Protein AF-A0A4Q3UY11-F1 (afdb_monomer_lite)

Radius of gyration: 23.63 Å; chains: 1; bounding box: 56×37×81 Å

Secondary structure (DSSP, 8-state):
-------------S----GGGHHHHHHHHHHHGGGSSHHHHHHH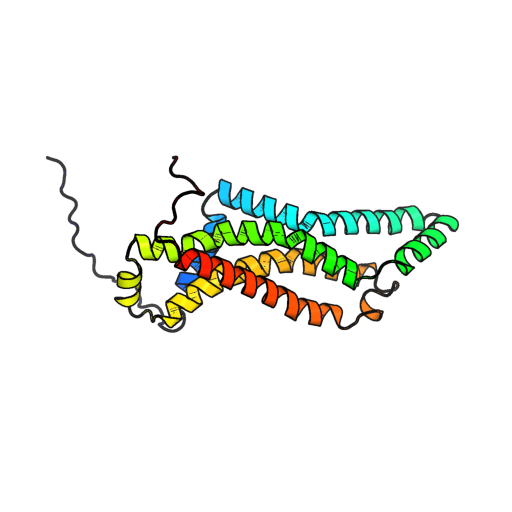HHHHHHHHHHHHHHHHHHHHHHHHHTTSHHHHHHHHHHHTT--HHHHHHHHHHHTHHHHHHHHHHHHTTTTHHHHHTTHHHHHHHTT--HHHHHHHHHHHHHHHHHHHHHHHHHHHHHHHHHHSTTTTTTTS-TTHHHHHHHHHHHHHHHHHHHHHHHHHH-S---SSS-S--

Structure (mmCIF, N/CA/C/O backbone):
data_AF-A0A4Q3UY11-F1
#
_entry.id   AF-A0A4Q3UY11-F1
#
loop_
_atom_site.group_PDB
_atom_site.id
_atom_site.type_symbol
_atom_site.label_atom_id
_atom_site.label_alt_id
_atom_site.label_comp_id
_atom_site.label_asym_id
_atom_site.label_entity_id
_atom_site.label_seq_id
_atom_site.pdbx_PDB_ins_code
_atom_site.Cartn_x
_atom_site.Cartn_y
_atom_site.Cartn_z
_atom_site.occupancy
_atom_site.B_iso_or_equiv
_atom_site.auth_seq_id
_atom_site.auth_comp_id
_atom_site.auth_asym_id
_atom_site.auth_atom_id
_atom_site.pdbx_PDB_model_num
ATOM 1 N N . MET A 1 1 ? -12.613 25.857 47.928 1.00 49.28 1 MET A N 1
ATOM 2 C CA . MET A 1 1 ? -13.603 24.869 47.453 1.00 49.28 1 MET A CA 1
ATOM 3 C C . MET A 1 1 ? -13.496 24.808 45.942 1.00 49.28 1 MET A C 1
ATOM 5 O O . MET A 1 1 ? -13.847 25.779 45.286 1.00 49.28 1 MET A O 1
ATOM 9 N N . SER A 1 2 ? -12.913 23.742 45.402 1.00 53.41 2 SER A N 1
ATOM 10 C CA . SER A 1 2 ? -12.839 23.524 43.952 1.00 53.41 2 SER A CA 1
ATOM 11 C C . SER A 1 2 ? -14.222 23.089 43.451 1.00 53.41 2 SER A C 1
ATOM 13 O O . SER A 1 2 ? -14.861 22.297 44.148 1.00 53.41 2 SER A O 1
ATOM 15 N N . PRO A 1 3 ? -14.712 23.566 42.294 1.00 66.31 3 PRO A N 1
ATOM 16 C CA . PRO A 1 3 ? -15.998 23.122 41.777 1.00 66.31 3 PRO A CA 1
ATOM 17 C C . PRO A 1 3 ? -15.899 21.638 41.407 1.00 66.31 3 PRO A C 1
ATOM 19 O O . PRO A 1 3 ? -15.016 21.243 40.646 1.00 66.31 3 PRO A O 1
ATOM 22 N N . LEU A 1 4 ? -16.791 20.815 41.958 1.00 59.38 4 LEU A N 1
ATOM 23 C CA . LEU A 1 4 ? -17.010 19.450 41.488 1.00 59.38 4 LEU A CA 1
ATOM 24 C C . LEU A 1 4 ? -17.640 19.555 40.097 1.00 59.38 4 LEU A C 1
ATOM 26 O O . LEU A 1 4 ? -18.765 20.032 39.966 1.00 59.38 4 LEU A O 1
ATOM 30 N N . ALA A 1 5 ? -16.899 19.171 39.057 1.00 63.34 5 ALA A N 1
ATOM 31 C CA . ALA A 1 5 ? -17.462 19.025 37.724 1.00 63.34 5 ALA A CA 1
ATOM 32 C C . ALA A 1 5 ? -18.539 17.935 37.785 1.00 63.34 5 ALA A C 1
ATOM 34 O O . ALA A 1 5 ? -18.233 16.777 38.069 1.00 63.34 5 ALA A O 1
ATOM 35 N N . ASP A 1 6 ? -19.794 18.323 37.574 1.00 65.19 6 ASP A N 1
ATOM 36 C CA . ASP A 1 6 ? -20.903 17.386 37.461 1.00 65.19 6 ASP A CA 1
ATOM 37 C C . ASP A 1 6 ? -20.641 16.465 36.259 1.00 65.19 6 ASP A C 1
ATOM 39 O O . ASP A 1 6 ? -20.621 16.899 35.107 1.00 65.19 6 ASP A O 1
ATOM 43 N N . LEU A 1 7 ? -20.371 15.191 36.547 1.00 66.38 7 LEU A N 1
ATOM 44 C CA . LEU A 1 7 ? -20.163 14.123 35.565 1.00 66.38 7 LEU A CA 1
ATOM 45 C C . LEU A 1 7 ? -21.505 13.546 35.086 1.00 66.38 7 LEU A C 1
ATOM 47 O O . LEU A 1 7 ? -21.575 12.380 34.687 1.00 66.38 7 LEU A O 1
ATOM 51 N N . SER A 1 8 ? -22.586 14.327 35.154 1.00 67.25 8 SER A N 1
ATOM 52 C CA . SER A 1 8 ? -23.881 13.912 34.641 1.00 67.25 8 SER A CA 1
ATOM 53 C C . SER A 1 8 ? -23.764 13.588 33.149 1.00 67.25 8 SER A C 1
ATOM 55 O O . SER A 1 8 ? -23.237 14.348 32.331 1.00 67.25 8 SER A O 1
ATOM 57 N N . TYR A 1 9 ? -24.199 12.377 32.794 1.00 60.59 9 TYR A N 1
ATOM 58 C CA . TYR A 1 9 ? -24.189 11.898 31.419 1.00 60.59 9 TYR A CA 1
ATOM 59 C C . TYR A 1 9 ? -25.080 12.821 30.587 1.00 60.59 9 TYR A C 1
ATOM 61 O O . TYR A 1 9 ? -26.303 12.808 30.725 1.00 60.59 9 TYR A O 1
ATOM 69 N N . ARG A 1 10 ? -24.480 13.635 29.716 1.00 73.38 10 ARG A N 1
ATOM 70 C CA . ARG A 1 10 ? -25.254 14.440 28.773 1.00 73.38 10 ARG A CA 1
ATOM 71 C C . ARG A 1 10 ? -25.929 13.496 27.781 1.00 73.38 10 ARG A C 1
ATOM 73 O O . ARG A 1 10 ? -25.246 12.730 27.096 1.00 73.38 10 ARG A O 1
ATOM 80 N N . ALA A 1 11 ? -27.258 13.541 27.718 1.00 71.50 11 ALA A N 1
ATOM 81 C CA . ALA A 1 11 ? -28.007 12.804 26.711 1.00 71.50 11 ALA A CA 1
ATOM 82 C C . ALA A 1 11 ? -27.525 13.221 25.312 1.00 71.50 11 ALA A C 1
ATOM 84 O O . ALA A 1 11 ? -27.232 14.390 25.051 1.00 71.50 11 ALA A O 1
ATOM 85 N N . TYR A 1 12 ? -27.353 12.241 24.429 1.00 77.19 12 TYR A N 1
ATOM 86 C CA . TYR A 1 12 ? -26.915 12.505 23.067 1.00 77.19 12 TYR A CA 1
ATOM 87 C C . TYR A 1 12 ? -28.077 13.107 22.267 1.00 77.19 12 TYR A C 1
ATOM 89 O O . TYR A 1 12 ? -28.978 12.380 21.862 1.00 77.19 12 TYR A O 1
ATOM 97 N N . ASP A 1 13 ? -28.020 14.415 22.013 1.00 80.19 13 ASP A N 1
ATOM 98 C CA . ASP A 1 13 ? -29.037 15.156 21.242 1.00 80.19 13 ASP A CA 1
ATOM 99 C C . ASP A 1 13 ? -28.729 15.233 19.731 1.00 80.19 13 ASP A C 1
ATOM 101 O O . ASP A 1 13 ? -29.393 15.940 18.974 1.00 80.19 13 ASP A O 1
ATOM 105 N N . GLY A 1 14 ? -27.680 14.547 19.267 1.00 82.44 14 GLY A N 1
ATOM 106 C CA . GLY A 1 14 ? -27.284 14.560 17.859 1.00 82.44 14 GLY A CA 1
ATOM 107 C C . GLY A 1 14 ? -28.170 13.671 16.974 1.00 82.44 14 GLY A C 1
ATOM 108 O O . GLY A 1 14 ? -28.792 12.723 17.458 1.00 82.44 14 GLY A O 1
ATOM 109 N N . PRO A 1 15 ? -28.202 13.911 15.650 1.00 79.69 15 PRO A N 1
ATOM 110 C CA . PRO A 1 15 ? -28.909 13.033 14.726 1.00 79.69 15 PRO A CA 1
ATOM 111 C C . PRO A 1 15 ? -28.298 11.624 14.744 1.00 79.69 15 PRO A C 1
ATOM 113 O O . PRO A 1 15 ? -27.080 11.453 14.642 1.00 79.69 15 PRO A O 1
ATOM 116 N N . LEU A 1 16 ? -29.146 10.596 14.844 1.00 75.00 16 LEU A N 1
ATOM 117 C CA . LEU A 1 16 ? -28.707 9.202 14.795 1.00 75.00 16 LEU A CA 1
ATOM 118 C C . LEU A 1 16 ? -28.124 8.888 13.410 1.00 75.00 16 LEU A C 1
ATOM 120 O O . LEU A 1 16 ? -28.834 8.863 12.405 1.00 75.00 16 LEU A O 1
ATOM 124 N N . ALA A 1 17 ? -26.818 8.630 13.355 1.00 71.75 17 ALA A N 1
ATOM 125 C CA . ALA A 1 17 ? -26.156 8.231 12.121 1.00 71.75 17 ALA A CA 1
ATOM 126 C C . ALA A 1 17 ? -26.628 6.844 11.646 1.00 71.75 17 ALA A C 1
ATOM 128 O O . ALA A 1 17 ? -26.920 5.949 12.448 1.00 71.75 17 ALA A O 1
ATOM 129 N N . SER A 1 18 ? -26.653 6.657 10.321 1.00 78.06 18 SER A N 1
ATOM 130 C CA . SER A 1 18 ? -27.049 5.398 9.681 1.00 78.06 18 SER A CA 1
ATOM 131 C C . SER A 1 18 ? -26.258 4.202 10.215 1.00 78.06 18 SER A C 1
ATOM 133 O O . SER A 1 18 ? -25.039 4.251 10.394 1.00 78.06 18 SER A O 1
ATOM 135 N N . THR A 1 19 ? -26.961 3.092 10.425 1.00 74.12 19 THR A N 1
ATOM 136 C CA . THR A 1 19 ? -26.397 1.845 10.950 1.00 74.12 19 THR A CA 1
ATOM 137 C C . THR A 1 19 ? -25.461 1.147 9.962 1.00 74.12 19 THR A C 1
ATOM 139 O O . THR A 1 19 ? -24.572 0.414 10.382 1.00 74.12 19 THR A O 1
ATOM 142 N N . LYS A 1 20 ? -25.621 1.408 8.657 1.00 79.88 20 LYS A N 1
ATOM 143 C CA . LYS A 1 20 ? -24.977 0.656 7.565 1.00 79.88 20 LYS A CA 1
ATOM 144 C C . LYS A 1 20 ? -23.461 0.863 7.441 1.00 79.88 20 LYS A C 1
ATOM 146 O O . LYS A 1 20 ? -22.783 0.014 6.875 1.00 79.88 20 LYS A O 1
ATOM 151 N N . TYR A 1 21 ? -22.923 1.975 7.946 1.00 83.50 21 TYR A N 1
ATOM 152 C CA . TYR A 1 21 ? -21.520 2.374 7.733 1.00 83.50 21 TYR A CA 1
ATOM 153 C C . TYR A 1 21 ? -20.742 2.564 9.042 1.00 83.50 21 TYR A C 1
ATOM 155 O O . TYR A 1 21 ? -19.796 3.348 9.108 1.00 83.50 21 TYR A O 1
ATOM 163 N N . ARG A 1 22 ? -21.127 1.863 10.113 1.00 87.06 22 ARG A N 1
ATOM 164 C CA . ARG A 1 22 ? -20.466 1.977 11.426 1.00 87.06 22 ARG A CA 1
ATOM 165 C C . ARG A 1 22 ? -19.015 1.507 11.393 1.00 87.06 22 ARG A C 1
ATOM 167 O O . ARG A 1 22 ? -18.141 2.187 11.931 1.00 87.06 22 ARG A O 1
ATOM 174 N N . TRP A 1 23 ? -18.751 0.415 10.680 1.00 91.56 23 TRP A N 1
ATOM 175 C CA . TRP A 1 23 ? -17.400 -0.094 10.432 1.00 91.56 23 TRP A CA 1
ATOM 176 C C . TRP A 1 23 ? -16.480 0.959 9.795 1.00 91.56 23 TRP A C 1
ATOM 178 O O . TRP A 1 23 ? -15.292 1.013 10.104 1.00 91.56 23 TRP A O 1
ATOM 188 N N . TRP A 1 24 ? -17.021 1.856 8.962 1.00 93.69 24 TRP A N 1
ATOM 189 C CA . TRP A 1 24 ? -16.243 2.901 8.294 1.00 93.69 24 TRP A CA 1
ATOM 190 C C . TRP A 1 24 ? -15.719 3.961 9.264 1.00 93.69 24 TRP A C 1
ATOM 192 O O . TRP A 1 24 ? -14.624 4.486 9.073 1.00 93.69 24 TRP A O 1
ATOM 202 N N . VAL A 1 25 ? -16.464 4.260 10.331 1.00 90.88 25 VAL A N 1
ATOM 203 C CA . VAL A 1 25 ? -16.005 5.181 11.382 1.00 90.88 25 VAL A CA 1
ATOM 204 C C . VAL A 1 25 ? -14.787 4.596 12.102 1.00 90.88 25 VAL A C 1
ATOM 206 O O . VAL A 1 25 ? -13.791 5.293 12.293 1.00 90.88 25 VAL A O 1
ATOM 209 N N . ILE A 1 26 ? -14.827 3.296 12.417 1.00 92.19 26 ILE A N 1
ATOM 210 C CA . ILE A 1 26 ? -13.703 2.558 13.018 1.00 92.19 26 ILE A CA 1
ATOM 211 C C . ILE A 1 26 ? -12.506 2.528 12.058 1.00 92.19 26 ILE A C 1
ATOM 213 O O . ILE A 1 26 ? -11.366 2.772 12.468 1.00 92.19 26 ILE A O 1
ATOM 217 N N . ALA A 1 27 ? -12.765 2.280 10.772 1.00 95.06 27 ALA A N 1
ATOM 218 C CA . ALA A 1 27 ? -11.741 2.267 9.737 1.00 95.06 27 ALA A CA 1
ATOM 219 C C . ALA A 1 27 ? -11.043 3.628 9.630 1.00 95.06 27 ALA A C 1
ATOM 221 O O . ALA A 1 27 ? -9.826 3.696 9.767 1.00 95.06 27 ALA A O 1
ATOM 222 N N . LYS A 1 28 ? -11.801 4.724 9.503 1.00 93.12 28 LYS A N 1
ATOM 223 C CA . LYS A 1 28 ? -11.272 6.097 9.463 1.00 93.12 28 LYS A CA 1
ATOM 224 C C . LYS A 1 28 ? -10.403 6.434 10.670 1.00 93.12 28 LYS A C 1
ATOM 226 O O . LYS A 1 28 ? -9.326 7.004 10.509 1.00 93.12 28 LYS A O 1
ATOM 231 N N . GLN A 1 29 ? -10.852 6.072 11.871 1.00 91.44 29 GLN A N 1
ATOM 232 C CA . GLN A 1 29 ? -10.067 6.298 13.082 1.00 91.44 29 GLN A CA 1
ATOM 233 C C . GLN A 1 29 ? -8.735 5.541 13.020 1.00 91.44 29 GLN A C 1
ATOM 235 O O . GLN A 1 29 ? -7.692 6.120 13.315 1.00 91.44 29 GLN A O 1
ATOM 240 N N . THR A 1 30 ? -8.754 4.283 12.579 1.00 92.38 30 THR A N 1
ATOM 241 C CA . THR A 1 30 ? -7.548 3.452 12.438 1.00 92.38 30 THR A CA 1
ATOM 242 C C . THR A 1 30 ? -6.584 4.022 11.389 1.00 92.38 30 THR A C 1
ATOM 244 O O . THR A 1 30 ? -5.394 4.151 11.662 1.00 92.38 30 THR A O 1
ATOM 247 N N . MET A 1 31 ? -7.091 4.475 10.237 1.00 94.12 31 MET A N 1
ATOM 248 C CA . MET A 1 31 ? -6.281 5.101 9.179 1.00 94.12 31 MET A CA 1
ATOM 249 C C . MET A 1 31 ? -5.561 6.363 9.656 1.00 94.12 31 MET A C 1
ATOM 251 O O . MET A 1 31 ? -4.434 6.633 9.250 1.00 94.12 31 MET A O 1
ATOM 255 N N . SER A 1 32 ? -6.209 7.144 10.524 1.00 90.38 32 SER A N 1
ATOM 256 C CA . SER A 1 32 ? -5.643 8.403 11.011 1.00 90.38 32 SER A CA 1
ATOM 257 C C . SER A 1 32 ? -4.427 8.221 11.926 1.00 90.38 32 SER A C 1
ATOM 259 O O . SER A 1 32 ? -3.675 9.174 12.114 1.00 90.38 32 SER A O 1
ATOM 261 N N . ILE A 1 33 ? -4.198 7.017 12.470 1.00 88.06 33 ILE A N 1
ATOM 262 C CA . ILE A 1 33 ? -3.131 6.750 13.450 1.00 88.06 33 ILE A CA 1
ATOM 263 C C . ILE A 1 33 ? -1.754 7.108 12.884 1.00 88.06 33 ILE A C 1
ATOM 265 O O . ILE A 1 33 ? -1.012 7.843 13.533 1.00 88.06 33 ILE A O 1
ATOM 269 N N . GLY A 1 34 ? -1.445 6.677 11.656 1.00 81.50 34 GLY A N 1
ATOM 270 C CA . GLY A 1 34 ? -0.153 6.942 11.007 1.00 81.50 34 GLY A CA 1
ATOM 271 C C . GLY A 1 34 ? 0.121 8.423 10.721 1.00 81.50 34 GLY A C 1
ATOM 272 O O . GLY A 1 34 ? 1.260 8.803 10.474 1.00 81.50 34 GLY A O 1
ATOM 273 N N . PHE A 1 35 ? -0.904 9.276 10.805 1.00 88.62 35 PHE A N 1
ATOM 274 C CA . PHE A 1 35 ? -0.828 10.708 10.503 1.00 88.62 35 PHE A CA 1
ATOM 275 C C . PHE A 1 35 ? -1.246 11.590 11.685 1.00 88.62 35 PHE A C 1
ATOM 277 O O . PHE A 1 35 ? -1.415 12.799 11.534 1.00 88.62 35 PHE A O 1
ATOM 284 N N . ARG A 1 36 ? -1.429 11.002 12.873 1.00 88.75 36 ARG A N 1
ATOM 285 C CA . ARG A 1 36 ? -1.994 11.701 14.035 1.00 88.75 36 ARG A CA 1
ATOM 286 C C . ARG A 1 36 ? -1.047 12.742 14.632 1.00 88.75 36 ARG A C 1
ATOM 288 O O . ARG A 1 36 ? -1.505 13.702 15.246 1.00 88.75 36 ARG A O 1
ATOM 295 N N . SER A 1 37 ? 0.260 12.557 14.470 1.00 91.31 37 SER A N 1
ATOM 296 C CA . SER A 1 37 ? 1.290 13.485 14.937 1.00 91.31 37 SER A CA 1
ATOM 297 C C . SER A 1 37 ? 2.265 13.827 13.813 1.00 91.31 37 SER A C 1
ATOM 299 O O . SER A 1 37 ? 2.411 13.078 12.846 1.00 91.31 37 SER A O 1
ATOM 301 N N . LYS A 1 38 ? 2.982 14.949 13.958 1.00 90.19 38 LYS A N 1
ATOM 302 C CA . LYS A 1 38 ? 4.012 15.361 12.991 1.00 90.19 38 LYS A CA 1
ATOM 303 C C . LYS A 1 38 ? 5.107 14.301 12.832 1.00 90.19 38 LYS A C 1
ATOM 305 O O . LYS A 1 38 ? 5.535 14.051 11.713 1.00 90.19 38 LYS A O 1
ATOM 310 N N . SER A 1 39 ? 5.534 13.662 13.923 1.00 92.00 39 SER A N 1
ATOM 311 C CA . SER A 1 39 ? 6.569 12.621 13.887 1.00 92.00 39 SER A CA 1
ATOM 312 C C . SER A 1 39 ? 6.106 11.364 13.152 1.00 92.00 39 SER A C 1
ATOM 314 O O . SER A 1 39 ? 6.852 10.846 12.327 1.00 92.00 39 SER A O 1
ATOM 316 N N . LEU A 1 40 ? 4.871 10.909 13.383 1.00 92.44 40 LEU A N 1
ATOM 317 C CA . LEU A 1 40 ? 4.302 9.764 12.665 1.00 92.44 40 LEU A CA 1
ATOM 318 C C . LEU A 1 40 ? 4.056 10.086 11.188 1.00 92.44 40 LEU A C 1
ATOM 320 O O . LEU A 1 40 ? 4.359 9.264 10.325 1.00 92.44 40 LEU A O 1
ATOM 324 N N . GLY A 1 41 ? 3.597 11.303 10.885 1.00 92.69 41 GLY A N 1
ATOM 325 C CA . GLY A 1 41 ? 3.458 11.777 9.509 1.00 92.69 41 GLY A CA 1
ATOM 326 C C . GLY A 1 41 ? 4.800 11.815 8.770 1.00 92.69 41 GLY A C 1
ATOM 327 O O . GLY A 1 41 ? 4.893 11.311 7.654 1.00 92.69 41 GLY A O 1
ATOM 328 N N . LEU A 1 42 ? 5.856 12.337 9.407 1.00 96.06 42 LEU A N 1
ATOM 329 C CA . LEU A 1 42 ? 7.216 12.338 8.854 1.00 96.06 42 LEU A CA 1
ATOM 330 C C . LEU A 1 42 ? 7.774 10.923 8.684 1.00 96.06 42 LEU A C 1
ATOM 332 O O . LEU A 1 42 ? 8.358 10.632 7.645 1.00 96.06 42 LEU A O 1
ATOM 336 N N . ALA A 1 43 ? 7.570 10.034 9.658 1.00 96.31 43 ALA A N 1
ATOM 337 C CA . ALA A 1 43 ? 7.977 8.636 9.547 1.00 96.31 43 ALA A CA 1
ATOM 338 C C . ALA A 1 43 ? 7.263 7.944 8.376 1.00 96.31 43 ALA A C 1
ATOM 340 O O . ALA A 1 43 ? 7.906 7.290 7.561 1.00 96.31 43 ALA A O 1
ATOM 341 N N . THR A 1 44 ? 5.953 8.155 8.234 1.00 95.75 44 THR A N 1
ATOM 342 C CA . THR A 1 44 ? 5.167 7.628 7.111 1.00 95.75 44 THR A CA 1
ATOM 343 C C . THR A 1 44 ? 5.671 8.168 5.772 1.00 95.75 44 THR A C 1
ATOM 345 O O . THR A 1 44 ? 5.859 7.395 4.833 1.00 95.75 44 THR A O 1
ATOM 348 N N . ALA A 1 45 ? 5.959 9.470 5.682 1.00 96.50 45 ALA A N 1
ATOM 349 C CA . ALA A 1 45 ? 6.521 10.082 4.480 1.00 96.50 45 ALA A CA 1
ATOM 350 C C . ALA A 1 45 ? 7.920 9.532 4.146 1.00 96.50 45 ALA A C 1
ATOM 352 O O . ALA A 1 45 ? 8.197 9.230 2.987 1.00 96.50 45 ALA A O 1
ATOM 353 N N . ALA A 1 46 ? 8.781 9.343 5.149 1.00 98.06 46 ALA A N 1
ATOM 354 C CA . ALA A 1 46 ? 10.108 8.761 4.972 1.00 98.06 46 ALA A CA 1
ATOM 355 C C . ALA A 1 46 ? 10.036 7.303 4.495 1.00 98.06 46 ALA A C 1
ATOM 357 O O . ALA A 1 46 ? 10.776 6.919 3.593 1.00 98.06 46 ALA A O 1
ATOM 358 N N . LEU A 1 47 ? 9.114 6.504 5.041 1.00 98.31 47 LEU A N 1
ATOM 359 C CA . LEU A 1 47 ? 8.874 5.135 4.579 1.00 98.31 47 LEU A CA 1
ATOM 360 C C . LEU A 1 47 ? 8.333 5.112 3.147 1.00 98.31 47 LEU A C 1
ATOM 362 O O . LEU A 1 47 ? 8.766 4.281 2.353 1.00 98.31 47 LEU A O 1
ATOM 366 N N . MET A 1 48 ? 7.429 6.028 2.794 1.00 97.75 48 MET A N 1
ATOM 367 C CA . MET A 1 48 ? 6.894 6.132 1.434 1.00 97.75 48 MET A CA 1
ATOM 368 C C . MET A 1 48 ? 7.984 6.539 0.435 1.00 97.75 48 MET A C 1
ATOM 370 O O . MET A 1 48 ? 8.066 5.971 -0.656 1.00 97.75 48 MET A O 1
ATOM 374 N N . LEU A 1 49 ? 8.866 7.466 0.823 1.00 97.81 49 LEU A N 1
ATOM 375 C CA . LEU A 1 49 ? 10.047 7.818 0.040 1.00 97.81 49 LEU A CA 1
ATOM 376 C C . LEU A 1 49 ? 10.970 6.608 -0.118 1.00 97.81 49 LEU A C 1
ATOM 378 O O . LEU A 1 49 ? 11.335 6.281 -1.243 1.00 97.81 49 LEU A O 1
ATOM 382 N N . ALA A 1 50 ? 11.281 5.907 0.977 1.00 98.38 50 ALA A N 1
ATOM 383 C CA . ALA A 1 50 ? 12.113 4.708 0.963 1.00 98.38 50 ALA A CA 1
ATOM 384 C C . ALA A 1 50 ? 11.538 3.630 0.032 1.00 98.38 50 ALA A C 1
ATOM 386 O O . ALA A 1 50 ? 12.257 3.121 -0.820 1.00 98.38 50 ALA A O 1
ATOM 387 N N . ALA A 1 51 ? 10.235 3.347 0.111 1.00 98.00 51 ALA A N 1
ATOM 388 C CA . ALA A 1 51 ? 9.546 2.409 -0.780 1.00 98.00 51 ALA A CA 1
ATOM 389 C C . ALA A 1 51 ? 9.624 2.812 -2.263 1.00 98.00 51 ALA A C 1
ATOM 391 O O . ALA A 1 51 ? 9.564 1.957 -3.144 1.00 98.00 51 ALA A O 1
ATOM 392 N N . SER A 1 52 ? 9.768 4.109 -2.538 1.00 98.00 52 SER A N 1
ATOM 393 C CA . SER A 1 52 ? 9.801 4.663 -3.892 1.00 98.00 52 SER A CA 1
ATOM 394 C C . SER A 1 52 ? 11.212 4.754 -4.485 1.00 98.00 52 SER A C 1
ATOM 396 O O . SER A 1 52 ? 11.339 4.963 -5.690 1.00 98.00 52 SER A O 1
ATOM 398 N N . LEU A 1 53 ? 12.274 4.592 -3.683 1.00 98.19 53 LEU A N 1
ATOM 399 C CA . LEU A 1 53 ? 13.656 4.850 -4.116 1.00 98.19 53 LEU A CA 1
ATOM 400 C C . LEU A 1 53 ? 14.079 4.019 -5.326 1.00 98.19 53 LEU A C 1
ATOM 402 O O . LEU A 1 53 ? 14.710 4.558 -6.231 1.00 98.19 53 LEU A O 1
ATOM 406 N N . TYR A 1 54 ? 13.711 2.737 -5.371 1.00 98.44 54 TYR A N 1
ATOM 407 C CA . TYR A 1 54 ? 14.029 1.885 -6.517 1.00 98.44 54 TYR A CA 1
ATOM 408 C C . TYR A 1 54 ? 13.417 2.431 -7.816 1.00 98.44 54 TYR A C 1
ATOM 410 O O . TYR A 1 54 ? 14.110 2.559 -8.825 1.00 98.44 54 TYR A O 1
ATOM 418 N N . TYR A 1 55 ? 12.136 2.811 -7.782 1.00 98.12 55 TYR A N 1
ATOM 419 C CA . TYR A 1 55 ? 11.448 3.371 -8.946 1.00 98.12 55 TYR A CA 1
ATOM 420 C C . TYR A 1 55 ? 12.056 4.696 -9.375 1.00 98.12 55 TYR A C 1
ATOM 422 O O . TYR A 1 55 ? 12.311 4.888 -10.557 1.00 98.12 55 TYR A O 1
ATOM 430 N N . VAL A 1 56 ? 12.339 5.588 -8.422 1.00 98.00 56 VAL A N 1
ATOM 431 C CA . VAL A 1 56 ? 12.985 6.873 -8.709 1.00 98.00 56 VAL A CA 1
ATOM 432 C C . VAL A 1 56 ? 14.355 6.650 -9.346 1.00 98.00 56 VAL A C 1
ATOM 434 O O . VAL A 1 56 ? 14.647 7.257 -10.371 1.00 98.00 56 VAL A O 1
ATOM 437 N N . ALA A 1 57 ? 15.171 5.742 -8.805 1.00 98.12 57 ALA A N 1
ATOM 438 C CA . ALA A 1 57 ? 16.469 5.406 -9.379 1.00 98.12 57 ALA A CA 1
ATOM 439 C C . ALA A 1 57 ? 16.337 4.863 -10.810 1.00 98.12 57 ALA A C 1
ATOM 441 O O . ALA A 1 57 ? 17.047 5.324 -11.702 1.00 98.12 57 ALA A O 1
ATOM 442 N N . MET A 1 58 ? 15.392 3.950 -11.058 1.00 97.38 58 MET A N 1
ATOM 443 C CA . MET A 1 58 ? 15.136 3.427 -12.404 1.00 97.38 58 MET A CA 1
ATOM 444 C C . MET A 1 58 ? 14.644 4.502 -13.371 1.00 97.38 58 MET A C 1
ATOM 446 O O . MET A 1 58 ? 15.131 4.570 -14.493 1.00 97.38 58 MET A O 1
ATOM 450 N N . MET A 1 59 ? 13.738 5.383 -12.946 1.00 96.50 59 MET A N 1
ATOM 451 C CA . MET A 1 59 ? 13.276 6.508 -13.766 1.00 96.50 59 MET A CA 1
ATOM 452 C C . MET A 1 59 ? 14.415 7.468 -14.108 1.00 96.50 59 MET A C 1
ATOM 454 O O . MET A 1 59 ? 14.501 7.928 -15.241 1.00 96.50 59 MET A O 1
ATOM 458 N N . VAL A 1 60 ? 15.309 7.749 -13.157 1.00 96.00 60 VAL A N 1
ATOM 459 C CA . VAL A 1 60 ? 16.491 8.588 -13.388 1.00 96.00 60 VAL A CA 1
ATOM 460 C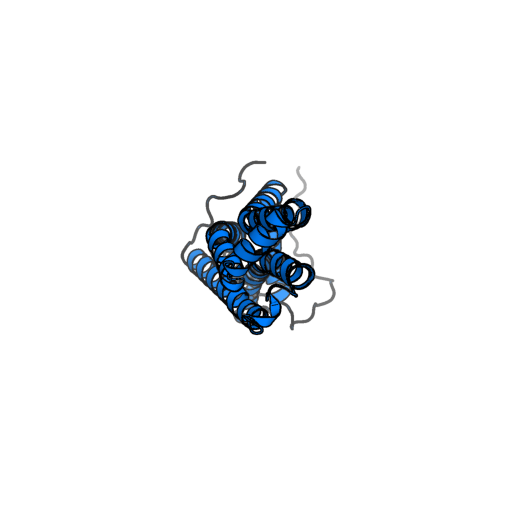 C . VAL A 1 60 ? 17.437 7.925 -14.392 1.00 96.00 60 VAL A C 1
ATOM 462 O O . VAL A 1 60 ? 17.862 8.579 -15.342 1.00 96.00 60 VAL A O 1
ATOM 465 N N . ILE A 1 61 ? 17.726 6.628 -14.236 1.00 94.69 61 ILE A N 1
ATOM 466 C CA . ILE A 1 61 ? 18.560 5.871 -15.183 1.00 94.69 61 ILE A CA 1
ATOM 467 C C . ILE A 1 61 ? 17.940 5.906 -16.584 1.00 94.69 61 ILE A C 1
ATOM 469 O O . ILE A 1 61 ? 18.620 6.263 -17.543 1.00 94.69 61 ILE A O 1
ATOM 473 N N . LEU A 1 62 ? 16.649 5.592 -16.700 1.00 93.69 62 LEU A N 1
ATOM 474 C CA . LEU A 1 62 ? 15.917 5.587 -17.967 1.00 93.69 62 LEU A CA 1
ATOM 475 C C . LEU A 1 62 ? 15.881 6.968 -18.625 1.00 93.69 62 LEU A C 1
ATOM 477 O O . LEU A 1 62 ? 16.087 7.074 -19.829 1.00 93.69 62 LEU A O 1
ATOM 481 N N . PHE A 1 63 ? 15.688 8.028 -17.840 1.00 91.88 63 PHE A N 1
ATOM 482 C CA . PHE A 1 63 ? 15.728 9.403 -18.327 1.00 91.88 63 PHE A CA 1
ATOM 483 C C . PHE A 1 63 ? 17.094 9.763 -18.920 1.00 91.88 63 PHE A C 1
ATOM 485 O O . PHE A 1 63 ? 17.163 10.343 -20.001 1.00 91.88 63 PHE A O 1
ATOM 492 N N . PHE A 1 64 ? 18.187 9.411 -18.239 1.00 90.31 64 PHE A N 1
ATOM 493 C CA . PHE A 1 64 ? 19.529 9.686 -18.751 1.00 90.31 64 PHE A CA 1
ATOM 494 C C . PHE A 1 64 ? 19.873 8.833 -19.971 1.00 90.31 64 PHE A C 1
ATOM 496 O O . PHE A 1 64 ? 20.483 9.350 -20.905 1.00 90.31 64 PHE A O 1
ATOM 503 N N . VAL A 1 65 ? 19.456 7.565 -19.995 1.00 88.06 65 VAL A N 1
ATOM 504 C CA . VAL A 1 65 ? 19.617 6.701 -21.170 1.00 88.06 65 VAL A CA 1
ATOM 505 C C . VAL A 1 65 ? 18.880 7.295 -22.370 1.00 88.06 65 VAL A C 1
ATOM 507 O O . VAL A 1 65 ? 19.482 7.423 -23.428 1.00 88.06 65 VAL A O 1
ATOM 510 N N . ASP A 1 66 ? 17.637 7.744 -22.198 1.00 86.06 66 ASP A N 1
ATOM 511 C CA . ASP A 1 66 ? 16.855 8.381 -23.263 1.00 86.06 66 ASP A CA 1
ATOM 512 C C . ASP A 1 66 ? 17.491 9.697 -23.753 1.00 86.06 66 ASP A C 1
ATOM 514 O O . ASP A 1 66 ? 17.733 9.886 -24.945 1.00 86.06 66 ASP A O 1
ATOM 518 N N . LYS A 1 67 ? 17.828 10.614 -22.835 1.00 85.12 67 LYS A N 1
ATOM 519 C CA . LYS A 1 67 ? 18.275 11.973 -23.194 1.00 85.12 67 LYS A CA 1
ATOM 520 C C . LYS A 1 67 ? 19.729 12.087 -23.622 1.00 85.12 67 LYS A C 1
ATOM 522 O O . LYS A 1 67 ? 20.026 12.894 -24.499 1.00 85.12 67 LYS A O 1
ATOM 527 N N . ILE A 1 68 ? 20.640 11.341 -23.001 1.00 75.25 68 ILE A N 1
ATOM 528 C CA . ILE A 1 68 ? 22.074 11.445 -23.307 1.00 75.25 68 ILE A CA 1
ATOM 529 C C . ILE A 1 68 ? 22.423 10.552 -24.494 1.00 75.25 68 ILE A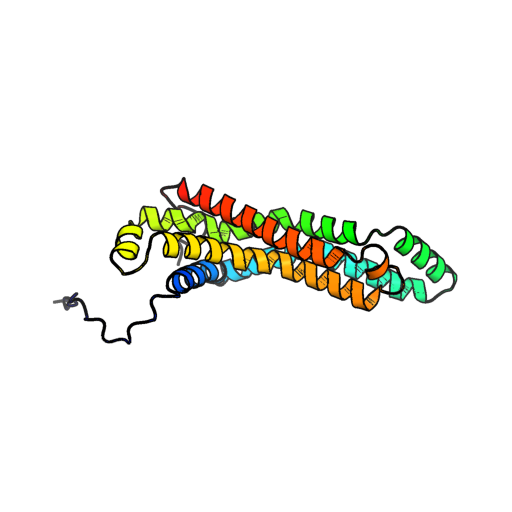 C 1
ATOM 531 O O . ILE A 1 68 ? 23.148 10.977 -25.394 1.00 75.25 68 ILE A O 1
ATOM 535 N N . ALA A 1 69 ? 21.904 9.324 -24.522 1.00 74.06 69 ALA A N 1
ATOM 536 C CA . ALA A 1 69 ? 22.266 8.382 -25.569 1.00 74.06 69 ALA A CA 1
ATOM 537 C C . ALA A 1 69 ? 21.542 8.691 -26.895 1.00 74.06 69 ALA A C 1
ATOM 539 O O . ALA A 1 69 ? 22.125 8.494 -27.954 1.00 74.06 69 ALA A O 1
ATOM 540 N N . GLY A 1 70 ? 20.344 9.287 -26.874 1.00 69.38 70 GLY A N 1
ATOM 541 C CA . GLY A 1 70 ? 19.635 9.707 -28.093 1.00 69.38 70 GLY A CA 1
ATOM 542 C C . GLY A 1 70 ? 20.278 10.864 -28.878 1.00 69.38 70 GLY A C 1
ATOM 543 O O . GLY A 1 70 ? 19.830 11.179 -29.973 1.00 69.38 70 GLY A O 1
ATOM 544 N N . GLY A 1 71 ? 21.322 11.517 -28.351 1.00 77.06 71 GLY A N 1
ATOM 545 C CA . GLY A 1 71 ? 21.962 12.670 -28.999 1.00 77.06 71 GLY A CA 1
ATOM 546 C C . GLY A 1 71 ? 23.012 12.330 -30.067 1.00 77.06 71 GLY A C 1
ATOM 547 O O . GLY A 1 71 ? 23.497 13.233 -30.746 1.00 77.06 71 GLY A O 1
ATOM 548 N N . THR A 1 72 ? 23.404 11.056 -30.210 1.00 84.44 72 THR A N 1
ATOM 549 C CA . THR A 1 72 ? 24.403 10.612 -31.202 1.00 84.44 72 THR A CA 1
ATOM 550 C C . THR A 1 72 ? 24.023 9.255 -31.808 1.00 84.44 72 THR A C 1
ATOM 552 O O . THR A 1 72 ? 23.448 8.427 -31.102 1.00 84.44 72 THR A O 1
ATOM 555 N N . PRO A 1 73 ? 24.418 8.944 -33.061 1.00 84.69 73 PRO A N 1
ATOM 556 C CA . PRO A 1 73 ? 24.124 7.641 -33.675 1.00 84.69 73 PRO A CA 1
ATOM 557 C C . PRO A 1 73 ? 24.670 6.443 -32.880 1.00 84.69 73 PRO A C 1
ATOM 559 O O . PRO A 1 73 ? 24.044 5.387 -32.803 1.00 84.69 73 PRO A O 1
ATOM 562 N N . GLN A 1 74 ? 25.843 6.604 -32.256 1.00 85.44 74 GLN A N 1
ATOM 563 C CA . GLN A 1 74 ? 26.445 5.566 -31.418 1.00 85.44 74 GLN A CA 1
ATOM 564 C C . GLN A 1 74 ? 25.693 5.394 -30.090 1.00 85.44 74 GLN A C 1
ATOM 566 O O . GLN A 1 74 ? 25.533 4.269 -29.615 1.00 85.44 74 GLN A O 1
ATOM 571 N N . GLY A 1 75 ? 25.197 6.489 -29.510 1.00 85.69 75 GLY A N 1
ATOM 572 C CA . GLY A 1 75 ? 24.374 6.450 -28.307 1.00 85.69 75 GLY A CA 1
ATOM 573 C C . GLY A 1 75 ? 22.998 5.822 -28.558 1.00 85.69 75 GLY A C 1
ATOM 574 O O . GLY A 1 75 ? 22.559 5.005 -27.753 1.00 85.69 75 GLY A O 1
ATOM 575 N N . GLU A 1 76 ? 22.358 6.077 -29.703 1.00 85.19 76 GLU A N 1
ATOM 576 C CA . GLU A 1 76 ? 21.083 5.435 -30.051 1.00 85.19 76 GLU A CA 1
ATOM 577 C C . GLU A 1 76 ? 21.206 3.904 -30.103 1.00 85.19 76 GLU A C 1
ATOM 579 O O . GLU A 1 76 ? 20.335 3.178 -29.616 1.00 85.19 76 GLU A O 1
ATOM 584 N N . ALA A 1 77 ? 22.310 3.391 -30.656 1.00 87.00 77 ALA A N 1
ATOM 585 C CA . ALA A 1 77 ? 22.586 1.957 -30.682 1.00 87.00 77 ALA A CA 1
ATOM 586 C C . ALA A 1 77 ? 22.775 1.382 -29.264 1.00 87.00 77 ALA A C 1
ATOM 588 O O . ALA A 1 77 ? 22.251 0.308 -28.949 1.00 87.00 77 ALA A O 1
ATOM 589 N N . GLN A 1 78 ? 23.480 2.106 -28.387 1.00 86.19 78 GLN A N 1
ATOM 590 C CA . GLN A 1 78 ? 23.647 1.719 -26.983 1.00 86.19 78 GLN A CA 1
ATOM 591 C C . GLN A 1 78 ? 22.319 1.741 -26.217 1.00 86.19 78 GLN A C 1
ATOM 593 O O . GLN A 1 78 ? 22.040 0.809 -25.463 1.00 86.19 78 GLN A O 1
ATOM 598 N N . MET A 1 79 ? 21.475 2.747 -26.455 1.00 88.69 79 MET A N 1
ATOM 599 C CA . MET A 1 79 ? 20.137 2.859 -25.874 1.00 88.69 79 MET A CA 1
ATOM 600 C C . MET A 1 79 ? 19.261 1.668 -26.251 1.00 88.69 79 MET A C 1
ATOM 602 O O . MET A 1 79 ? 18.720 1.005 -25.369 1.00 88.69 79 MET A O 1
ATOM 606 N N . LYS A 1 80 ? 19.169 1.340 -27.546 1.00 87.88 80 LYS A N 1
ATOM 607 C CA . LYS A 1 80 ? 18.390 0.184 -28.018 1.00 87.88 80 LYS A CA 1
ATOM 608 C C . LYS A 1 80 ? 18.890 -1.125 -27.407 1.00 87.88 80 LYS A C 1
ATOM 610 O O . LYS A 1 80 ? 18.086 -1.955 -26.998 1.00 87.88 80 LYS A O 1
ATOM 615 N N . SER A 1 81 ? 20.208 -1.290 -27.284 1.00 89.56 81 SER A N 1
ATOM 616 C CA . SER A 1 81 ? 20.810 -2.452 -26.616 1.00 89.56 81 SER A CA 1
ATOM 617 C C . SER A 1 81 ? 20.484 -2.516 -25.119 1.00 89.56 81 SER A C 1
ATOM 619 O O . SER A 1 81 ? 20.270 -3.601 -24.578 1.00 89.56 81 SER A O 1
ATOM 621 N N . PHE A 1 82 ? 20.469 -1.379 -24.421 1.00 91.31 82 PHE A N 1
ATOM 622 C CA . PHE A 1 82 ? 20.089 -1.316 -23.010 1.00 91.31 82 PHE A CA 1
ATOM 623 C C . PHE A 1 82 ? 18.608 -1.661 -22.817 1.00 91.31 82 PHE A C 1
ATOM 625 O O . PHE A 1 82 ? 18.291 -2.578 -22.063 1.00 91.31 82 PHE A O 1
ATOM 632 N N . LEU A 1 83 ? 17.717 -0.980 -23.543 1.00 91.00 83 LEU A N 1
ATOM 633 C CA . LEU A 1 83 ? 16.269 -1.162 -23.431 1.00 91.00 83 LEU A CA 1
ATOM 634 C C . LEU A 1 83 ? 15.828 -2.558 -23.881 1.00 91.00 83 LEU A C 1
ATOM 636 O O . LEU A 1 83 ? 15.003 -3.169 -23.217 1.00 91.00 83 LEU A O 1
ATOM 640 N N . GLY A 1 84 ? 16.442 -3.125 -24.924 1.00 89.00 84 GLY A N 1
ATOM 641 C CA . GLY A 1 84 ? 16.138 -4.486 -25.381 1.00 89.00 84 GLY A CA 1
ATOM 642 C C . GLY A 1 84 ? 16.524 -5.597 -24.394 1.00 89.00 84 GLY A C 1
ATOM 643 O O . GLY A 1 84 ? 16.065 -6.726 -24.535 1.00 89.00 84 GLY A O 1
ATOM 644 N N . ARG A 1 85 ? 17.362 -5.301 -23.391 1.00 90.75 85 ARG A N 1
ATOM 645 C CA . ARG A 1 85 ? 17.677 -6.221 -22.281 1.00 90.75 85 ARG A CA 1
ATOM 646 C C . ARG A 1 85 ? 16.776 -6.010 -21.067 1.00 90.75 85 ARG A C 1
ATOM 648 O O . ARG A 1 85 ? 16.808 -6.815 -20.136 1.00 90.75 85 ARG A O 1
ATOM 655 N N . LEU A 1 86 ? 16.022 -4.917 -21.041 1.00 93.25 86 LEU A N 1
ATOM 656 C CA . LEU A 1 86 ? 15.212 -4.533 -19.904 1.00 93.25 86 LEU A CA 1
ATOM 657 C C . LEU A 1 86 ? 13.869 -5.255 -19.965 1.00 93.25 86 LEU A C 1
ATOM 659 O O . LEU A 1 86 ? 13.085 -5.086 -20.890 1.00 93.25 86 LEU A O 1
ATOM 663 N N . VAL A 1 87 ? 13.586 -6.046 -18.934 1.00 94.75 87 VAL A N 1
ATOM 664 C CA . VAL A 1 87 ? 12.296 -6.721 -18.776 1.00 94.75 87 VAL A CA 1
ATOM 665 C C . VAL A 1 87 ? 11.417 -5.885 -17.846 1.00 94.75 87 VAL A C 1
ATOM 667 O O . VAL A 1 87 ? 11.679 -5.789 -16.644 1.00 94.75 87 VAL A O 1
ATOM 670 N N . TRP A 1 88 ? 10.370 -5.262 -18.396 1.00 93.44 88 TRP A N 1
ATOM 671 C CA . TRP A 1 88 ? 9.537 -4.272 -17.694 1.00 93.44 88 TRP A CA 1
ATOM 672 C C . TRP A 1 88 ? 8.836 -4.817 -16.447 1.00 93.44 88 TRP A C 1
ATOM 674 O O . TRP A 1 88 ? 8.856 -4.181 -15.390 1.00 93.44 88 TRP A O 1
ATOM 684 N N . LYS A 1 89 ? 8.268 -6.026 -16.541 1.00 94.44 89 LYS A N 1
ATOM 685 C CA . LYS A 1 89 ? 7.635 -6.707 -15.400 1.00 94.44 89 LYS A CA 1
ATOM 686 C C . LYS A 1 89 ? 8.613 -6.941 -14.243 1.00 94.44 89 LYS A C 1
ATOM 688 O O . LYS A 1 89 ? 8.212 -6.832 -13.087 1.00 94.44 89 LYS A O 1
ATOM 693 N N . ASP A 1 90 ? 9.887 -7.195 -14.545 1.00 95.75 90 ASP A N 1
ATOM 694 C CA . ASP A 1 90 ? 10.904 -7.468 -13.531 1.00 95.75 90 ASP A CA 1
ATOM 695 C C . ASP A 1 90 ? 11.280 -6.174 -12.805 1.00 95.75 90 ASP A C 1
ATOM 697 O O . ASP A 1 90 ? 11.472 -6.195 -11.595 1.00 95.75 90 ASP A O 1
ATOM 701 N N . GLN A 1 91 ? 11.286 -5.023 -13.492 1.00 96.25 91 GLN A N 1
ATOM 702 C CA . GLN A 1 91 ? 11.524 -3.729 -12.835 1.00 96.25 91 GLN A CA 1
ATOM 703 C C . GLN A 1 91 ? 10.403 -3.390 -11.842 1.00 96.25 91 GLN A C 1
ATOM 705 O O . GLN A 1 91 ? 10.669 -2.964 -10.718 1.00 96.25 91 GLN A O 1
ATOM 710 N N . LEU A 1 92 ? 9.143 -3.639 -12.209 1.00 96.38 92 LEU A N 1
ATOM 711 C CA . LEU A 1 92 ? 8.020 -3.492 -11.277 1.00 96.38 92 LEU A CA 1
ATOM 712 C C . LEU A 1 92 ? 8.108 -4.481 -10.112 1.00 96.38 92 LEU A C 1
ATOM 714 O O . LEU A 1 92 ? 7.902 -4.093 -8.965 1.00 96.38 92 LEU A O 1
ATOM 718 N N . LEU A 1 93 ? 8.469 -5.738 -10.379 1.00 96.31 93 LEU A N 1
ATOM 719 C CA . LEU A 1 93 ? 8.629 -6.747 -9.334 1.00 96.31 93 LEU A CA 1
ATOM 720 C C . LEU A 1 93 ? 9.773 -6.409 -8.369 1.00 96.31 93 LEU A C 1
ATOM 722 O O . LEU A 1 93 ? 9.623 -6.587 -7.160 1.00 96.31 93 LEU A O 1
ATOM 726 N N . HIS A 1 94 ? 10.898 -5.898 -8.867 1.00 97.81 94 HIS A N 1
ATOM 727 C CA . HIS A 1 94 ? 12.015 -5.451 -8.039 1.00 97.81 94 HIS A CA 1
ATOM 728 C C . HIS A 1 94 ? 11.626 -4.266 -7.162 1.00 97.81 94 HIS A C 1
ATOM 730 O O . HIS A 1 94 ? 11.897 -4.295 -5.963 1.00 97.81 94 HIS A O 1
ATOM 736 N N . GLY A 1 95 ? 10.939 -3.262 -7.712 1.00 97.69 95 GLY A N 1
ATOM 737 C CA . GLY A 1 95 ? 10.452 -2.136 -6.918 1.00 97.69 95 GLY A CA 1
ATOM 738 C C . GLY A 1 95 ? 9.421 -2.562 -5.872 1.00 97.69 95 GLY A C 1
ATOM 739 O O . GLY A 1 95 ? 9.500 -2.149 -4.715 1.00 97.69 95 GLY A O 1
ATOM 740 N N . PHE A 1 96 ? 8.505 -3.464 -6.234 1.00 97.88 96 PHE A N 1
ATOM 741 C CA . PHE A 1 96 ? 7.557 -4.074 -5.305 1.00 97.88 96 PHE A CA 1
ATOM 742 C C . PHE A 1 96 ? 8.280 -4.823 -4.179 1.00 97.88 96 PHE A C 1
ATOM 744 O O . PHE A 1 96 ? 7.929 -4.661 -3.010 1.00 97.88 96 PHE A O 1
ATOM 751 N N . SER A 1 97 ? 9.308 -5.604 -4.517 1.00 98.00 97 SER A N 1
ATOM 752 C CA . SER A 1 97 ? 10.113 -6.371 -3.560 1.00 98.00 97 SER A CA 1
ATOM 753 C C . SER A 1 97 ? 10.907 -5.451 -2.629 1.00 98.00 97 SER A C 1
ATOM 755 O O . SER A 1 97 ? 10.917 -5.652 -1.416 1.00 98.00 97 SER A O 1
ATOM 757 N N . PHE A 1 98 ? 11.505 -4.391 -3.175 1.00 98.00 98 PHE A N 1
ATOM 758 C CA . PHE A 1 98 ? 12.232 -3.371 -2.421 1.00 98.00 98 PHE A CA 1
ATOM 759 C C . PHE A 1 98 ? 11.327 -2.647 -1.410 1.00 98.00 98 PHE A C 1
ATOM 761 O O . PHE A 1 98 ? 11.743 -2.342 -0.293 1.00 98.00 98 PHE A O 1
ATOM 768 N N . ALA A 1 99 ? 10.059 -2.430 -1.768 1.00 98.06 99 ALA A N 1
ATOM 769 C CA . ALA A 1 99 ? 9.074 -1.770 -0.917 1.00 98.06 99 ALA A CA 1
ATOM 770 C C . ALA A 1 99 ? 8.538 -2.636 0.243 1.00 98.06 99 ALA A C 1
ATOM 772 O O . ALA A 1 99 ? 7.875 -2.086 1.124 1.00 98.06 99 ALA A O 1
ATOM 773 N N . GLN A 1 100 ? 8.813 -3.950 0.295 1.00 97.88 100 GLN A N 1
ATOM 774 C CA . GLN A 1 100 ? 8.218 -4.837 1.312 1.00 97.88 100 GLN A CA 1
ATOM 775 C C . GLN A 1 100 ? 8.647 -4.482 2.742 1.00 97.88 100 GLN A C 1
ATOM 777 O O . GLN A 1 100 ? 7.813 -4.471 3.646 1.00 97.88 100 GLN A O 1
ATOM 782 N N . LEU A 1 101 ? 9.922 -4.143 2.966 1.00 97.88 101 LEU A N 1
ATOM 783 C CA . LEU A 1 101 ? 10.391 -3.765 4.303 1.00 97.88 101 LEU A CA 1
ATOM 784 C C . LEU A 1 101 ? 9.772 -2.429 4.773 1.00 97.88 101 LEU A C 1
ATOM 786 O O . LEU A 1 101 ? 9.194 -2.409 5.862 1.00 97.88 101 LEU A O 1
ATOM 790 N N . PRO A 1 102 ? 9.797 -1.333 3.986 1.00 98.38 102 PRO A N 1
ATOM 791 C CA . PRO A 1 102 ? 9.062 -0.116 4.335 1.00 98.38 102 PRO A CA 1
ATOM 792 C C . PRO A 1 102 ? 7.559 -0.336 4.548 1.00 98.38 102 PRO A C 1
ATOM 794 O O . PRO A 1 102 ? 6.989 0.243 5.472 1.00 98.38 102 PRO A O 1
ATOM 797 N N . LEU A 1 103 ? 6.922 -1.191 3.736 1.00 98.31 103 LEU A N 1
ATOM 798 C CA . LEU A 1 103 ? 5.508 -1.543 3.887 1.00 98.31 103 LEU A CA 1
ATOM 799 C C . LEU A 1 103 ? 5.243 -2.234 5.231 1.00 98.31 103 LEU A C 1
ATOM 801 O O . LEU A 1 103 ? 4.289 -1.876 5.919 1.00 98.31 103 LEU A O 1
ATOM 805 N N . LEU A 1 104 ? 6.091 -3.186 5.631 1.00 98.25 104 LEU A N 1
ATOM 806 C CA . LEU A 1 104 ? 5.995 -3.861 6.927 1.00 98.25 104 LEU A CA 1
ATOM 807 C C . LEU A 1 104 ? 6.151 -2.876 8.094 1.00 98.25 104 LEU A C 1
ATOM 809 O O . LEU A 1 104 ? 5.376 -2.925 9.049 1.00 98.25 104 LEU A O 1
ATOM 813 N N . LEU A 1 105 ? 7.117 -1.957 8.015 1.00 97.81 105 LEU A N 1
ATOM 814 C CA . LEU A 1 105 ? 7.308 -0.914 9.029 1.00 97.81 105 LEU A CA 1
ATOM 815 C C . LEU A 1 105 ? 6.097 0.021 9.114 1.00 97.81 105 LEU A C 1
ATOM 817 O O . LEU A 1 105 ? 5.666 0.385 10.208 1.00 97.81 105 LEU A O 1
ATOM 821 N N . PHE A 1 106 ? 5.499 0.365 7.975 1.00 97.69 106 PHE A N 1
ATOM 822 C CA . PHE A 1 106 ? 4.278 1.161 7.956 1.00 97.69 106 PHE A CA 1
ATOM 823 C C . PHE A 1 106 ? 3.077 0.385 8.520 1.00 97.69 106 PHE A C 1
ATOM 825 O O . PHE A 1 106 ? 2.285 0.936 9.287 1.00 97.69 106 PHE A O 1
ATOM 832 N N . ALA A 1 107 ? 2.980 -0.917 8.233 1.00 97.50 107 ALA A N 1
ATOM 833 C CA . ALA A 1 107 ? 1.981 -1.797 8.832 1.00 97.50 107 ALA A CA 1
ATOM 834 C C . ALA A 1 107 ? 2.118 -1.837 10.356 1.00 97.50 107 ALA A C 1
ATOM 836 O O . ALA A 1 107 ? 1.108 -1.717 11.045 1.00 97.50 107 ALA A O 1
ATOM 837 N N . LEU A 1 108 ? 3.341 -1.917 10.891 1.00 95.44 108 LEU A N 1
ATOM 838 C CA . LEU A 1 108 ? 3.604 -1.855 12.333 1.00 95.44 108 LEU A CA 1
ATOM 839 C C . LEU A 1 108 ? 3.088 -0.551 12.957 1.00 95.44 108 LEU A C 1
ATOM 841 O O . LEU A 1 108 ? 2.391 -0.608 13.970 1.00 95.44 108 LEU A O 1
ATOM 845 N N . ILE A 1 109 ? 3.356 0.601 12.332 1.00 94.12 109 ILE A N 1
ATOM 846 C CA . ILE A 1 109 ? 2.868 1.912 12.801 1.00 94.12 109 ILE A CA 1
ATOM 847 C C . ILE A 1 109 ? 1.334 1.941 12.888 1.00 94.12 109 ILE A C 1
ATOM 849 O O . ILE A 1 109 ? 0.776 2.438 13.866 1.00 94.12 109 ILE A O 1
ATOM 853 N N . LEU A 1 110 ? 0.645 1.410 11.877 1.00 93.75 110 LEU A N 1
ATOM 854 C CA . LEU A 1 110 ? -0.819 1.448 11.806 1.00 93.75 110 LEU A CA 1
ATOM 855 C C . LEU A 1 110 ? -1.506 0.382 12.665 1.00 93.75 110 LEU A C 1
ATOM 857 O O . LEU A 1 110 ? -2.552 0.634 13.263 1.00 93.75 110 LEU A O 1
ATOM 861 N N . GLY A 1 111 ? -0.957 -0.830 12.664 1.00 92.69 111 GLY A N 1
ATOM 862 C CA . GLY A 1 111 ? -1.670 -2.043 13.044 1.00 92.69 111 GLY A CA 1
ATOM 863 C C . GLY A 1 111 ? -1.222 -2.674 14.356 1.00 92.69 111 GLY A C 1
ATOM 864 O O . GLY A 1 111 ? -2.032 -3.356 14.978 1.00 92.69 111 GLY A O 1
ATOM 865 N N . ALA A 1 112 ? 0.017 -2.450 14.817 1.00 91.50 112 ALA A N 1
ATOM 866 C CA . ALA A 1 112 ? 0.566 -3.185 15.966 1.00 91.50 112 ALA A CA 1
ATOM 867 C C . ALA A 1 112 ? -0.269 -2.990 17.242 1.00 91.50 112 ALA A C 1
ATOM 869 O O . ALA A 1 112 ? -0.534 -3.937 17.981 1.00 91.50 112 ALA A O 1
ATOM 870 N N . GLY A 1 113 ? -0.749 -1.766 17.472 1.00 89.19 113 GLY A N 1
ATOM 871 C CA . GLY A 1 113 ? -1.613 -1.426 18.603 1.00 89.19 113 GLY A CA 1
ATOM 872 C C . GLY A 1 113 ? -3.113 -1.492 18.309 1.00 89.19 113 GLY A C 1
ATOM 873 O O . GLY A 1 113 ? -3.900 -1.177 19.199 1.00 89.19 113 GLY A O 1
ATOM 874 N N . ALA A 1 114 ? -3.534 -1.841 17.088 1.00 91.00 114 ALA A N 1
ATOM 875 C CA . ALA A 1 114 ? -4.912 -1.637 16.647 1.00 91.00 114 ALA A CA 1
ATOM 876 C C . ALA A 1 114 ? -5.934 -2.464 17.442 1.00 91.00 114 ALA A C 1
ATOM 878 O O . ALA A 1 114 ? -7.012 -1.950 17.729 1.00 91.00 114 ALA A O 1
ATOM 879 N N . ILE A 1 115 ? -5.602 -3.704 17.809 1.00 91.31 115 ILE A N 1
ATOM 880 C CA . ILE A 1 115 ? -6.442 -4.581 18.642 1.00 91.31 115 ILE A CA 1
ATOM 881 C C . ILE A 1 115 ? -5.903 -4.620 20.078 1.00 91.31 115 ILE A C 1
ATOM 883 O O . ILE A 1 115 ? -6.680 -4.511 21.025 1.00 91.31 115 ILE A O 1
ATOM 887 N N . ALA A 1 116 ? -4.578 -4.666 20.255 1.00 89.12 116 ALA A N 1
ATOM 888 C CA . ALA A 1 116 ? -3.935 -4.705 21.571 1.00 89.12 116 ALA A CA 1
ATOM 889 C C . ALA A 1 116 ? -4.380 -3.562 22.504 1.00 89.12 116 ALA A C 1
ATOM 891 O O . ALA A 1 116 ? -4.629 -3.781 23.691 1.00 89.12 116 ALA A O 1
ATOM 892 N N . ASN A 1 117 ? -4.511 -2.334 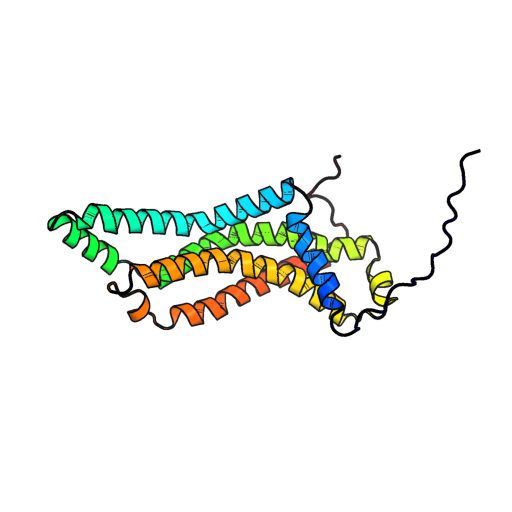21.984 1.00 88.75 117 ASN A N 1
ATOM 893 C CA . ASN A 1 117 ? -4.948 -1.188 22.788 1.00 88.75 117 ASN A CA 1
ATOM 894 C C . ASN A 1 117 ? -6.429 -1.269 23.174 1.00 88.75 117 ASN A C 1
ATOM 896 O O . ASN A 1 117 ? -6.787 -0.861 24.279 1.00 88.75 117 ASN A O 1
ATOM 900 N N . ASP A 1 118 ? -7.274 -1.817 22.299 1.00 89.25 118 ASP A N 1
ATOM 901 C CA . ASP A 1 118 ? -8.696 -2.007 22.593 1.00 89.25 118 ASP A CA 1
ATOM 902 C C . ASP A 1 118 ? -8.892 -3.085 23.664 1.00 89.25 118 ASP A C 1
ATOM 904 O O . ASP A 1 118 ? -9.691 -2.890 24.582 1.00 89.25 118 ASP A O 1
ATOM 908 N N . ASN A 1 119 ? -8.127 -4.180 23.586 1.00 86.75 119 ASN A N 1
ATOM 909 C CA . ASN A 1 119 ? -8.108 -5.229 24.606 1.00 86.75 119 ASN A CA 1
ATOM 910 C C . ASN A 1 119 ? -7.657 -4.662 25.958 1.00 86.75 119 ASN A C 1
ATOM 912 O O . ASN A 1 119 ? -8.345 -4.841 26.960 1.00 86.75 119 ASN A O 1
ATOM 916 N N . ARG A 1 120 ? -6.554 -3.898 25.979 1.00 85.75 120 ARG A N 1
ATOM 917 C CA . ARG A 1 120 ? -6.031 -3.250 27.195 1.00 85.75 120 ARG A CA 1
ATOM 918 C C . ARG A 1 120 ? -7.056 -2.328 27.858 1.00 85.75 120 ARG A C 1
ATOM 920 O O . ARG A 1 120 ? -7.125 -2.261 29.080 1.00 85.75 120 ARG A O 1
ATOM 927 N N . ALA A 1 121 ? -7.824 -1.594 27.056 1.00 85.19 121 ALA A N 1
ATOM 928 C CA . ALA A 1 121 ? -8.809 -0.631 27.537 1.00 85.19 121 ALA A CA 1
ATOM 929 C C . ALA A 1 121 ? -10.201 -1.239 27.796 1.00 85.19 121 ALA A C 1
ATOM 931 O O . ALA A 1 121 ? -11.124 -0.495 28.120 1.00 85.19 121 ALA A O 1
ATOM 932 N N . ASN A 1 122 ? -10.388 -2.555 27.614 1.00 83.56 122 ASN A N 1
ATOM 933 C CA . ASN A 1 122 ? -11.707 -3.203 27.593 1.00 83.56 122 ASN A CA 1
ATOM 934 C C . ASN A 1 122 ? -12.709 -2.497 26.652 1.00 83.56 122 ASN A C 1
ATOM 936 O O . ASN A 1 122 ? -13.924 -2.516 26.865 1.00 83.56 122 ASN A O 1
ATOM 940 N N . ALA A 1 123 ? -12.206 -1.872 25.581 1.00 83.25 123 ALA A N 1
ATOM 941 C CA . ALA A 1 123 ? -12.994 -1.022 24.693 1.00 83.25 123 ALA A CA 1
ATOM 942 C C . ALA A 1 123 ? -14.035 -1.821 23.901 1.00 83.25 123 ALA A C 1
ATOM 944 O O . ALA A 1 123 ? -15.050 -1.269 23.479 1.00 83.25 123 ALA A O 1
ATOM 945 N N . LEU A 1 124 ? -13.823 -3.130 23.729 1.00 80.19 124 LEU A N 1
ATOM 946 C CA . LEU A 1 124 ? -14.761 -4.004 23.029 1.00 80.19 124 LEU A CA 1
ATOM 947 C C . LEU A 1 124 ? -16.146 -4.018 23.698 1.00 80.19 124 LEU A C 1
ATOM 949 O O . LEU A 1 124 ? -17.154 -4.026 22.995 1.00 80.19 124 LEU A O 1
ATOM 953 N N . LEU A 1 125 ? -16.211 -3.927 25.033 1.00 79.38 125 LEU A N 1
ATOM 954 C CA . LEU A 1 125 ? -17.479 -3.825 25.768 1.00 79.38 125 LEU A CA 1
ATOM 955 C C . LEU A 1 125 ? -18.231 -2.535 25.417 1.00 79.38 125 LEU A C 1
ATOM 957 O O . LEU A 1 125 ? -19.449 -2.546 25.269 1.00 79.38 125 LEU A O 1
ATOM 961 N N . VAL A 1 126 ? -17.499 -1.436 25.220 1.00 78.56 126 VAL A N 1
ATOM 962 C CA . VAL A 1 126 ? -18.057 -0.133 24.827 1.00 78.56 126 VAL A CA 1
ATOM 963 C C . VAL A 1 126 ? -18.497 -0.127 23.361 1.00 78.56 126 VAL A C 1
ATOM 965 O O . VAL A 1 126 ? -19.503 0.493 23.016 1.00 78.56 126 VAL A O 1
ATOM 968 N N . TYR A 1 127 ? -17.768 -0.812 22.477 1.00 76.19 127 TYR A N 1
ATOM 969 C CA . TYR A 1 127 ? -18.184 -0.954 21.081 1.00 76.19 127 TYR A CA 1
ATOM 970 C C . TYR A 1 127 ? -19.472 -1.769 20.967 1.00 76.19 127 TYR A C 1
ATOM 972 O O . TYR A 1 127 ? -20.379 -1.355 20.249 1.00 76.19 127 TYR A O 1
ATOM 980 N N . LEU A 1 128 ? -19.563 -2.888 21.690 1.00 77.69 128 LEU A N 1
ATOM 981 C CA . LEU A 1 128 ? -20.698 -3.812 21.622 1.00 77.69 128 LEU A CA 1
ATOM 982 C C . LEU A 1 128 ? -21.916 -3.368 22.447 1.00 77.69 128 LEU A C 1
ATOM 984 O O . LEU A 1 128 ? -23.004 -3.892 22.230 1.00 77.69 128 LEU A O 1
ATOM 988 N N . SER A 1 129 ? -21.764 -2.414 23.372 1.00 76.69 129 SER A N 1
ATOM 989 C CA . SER A 1 129 ? -22.904 -1.782 24.056 1.00 76.69 129 SER A CA 1
ATOM 990 C C . SER A 1 129 ? -23.625 -0.759 23.173 1.00 76.69 129 SER A C 1
ATOM 992 O O . SER A 1 129 ? -24.797 -0.452 23.386 1.00 76.69 129 SER A O 1
ATOM 994 N N . LYS A 1 130 ? -22.934 -0.245 22.151 1.00 75.38 130 LYS A N 1
ATOM 995 C CA . LYS A 1 130 ? -23.528 0.506 21.044 1.00 75.38 130 LYS A CA 1
ATOM 996 C C . LYS A 1 130 ? -24.042 -0.482 19.995 1.00 75.38 130 LYS A C 1
ATOM 998 O O . LYS A 1 130 ? -23.623 -1.634 19.980 1.00 75.38 130 LYS A O 1
ATOM 1003 N N . PRO A 1 131 ? -24.896 -0.054 19.053 1.00 77.88 131 PRO A N 1
ATOM 1004 C CA . PRO A 1 131 ? -25.361 -0.917 17.966 1.00 77.88 131 PRO A CA 1
ATOM 1005 C C . PRO A 1 131 ? -24.252 -1.208 16.917 1.00 77.88 131 PRO A C 1
ATOM 1007 O O . PRO A 1 131 ? -24.469 -1.120 15.715 1.00 77.88 131 PRO A O 1
ATOM 1010 N N . CYS A 1 132 ? -23.028 -1.511 17.342 1.00 83.31 132 CYS A N 1
ATOM 1011 C CA . CYS A 1 132 ? -21.925 -1.964 16.505 1.00 83.31 132 CYS A CA 1
ATOM 1012 C C . CYS A 1 132 ? -21.818 -3.485 16.630 1.00 83.31 132 CYS A C 1
ATOM 1014 O O . CYS A 1 132 ? -21.727 -4.012 17.738 1.00 83.31 132 CYS A O 1
ATOM 1016 N N . THR A 1 133 ? -21.835 -4.207 15.511 1.00 87.62 133 THR A N 1
ATOM 1017 C CA . THR A 1 133 ? -21.671 -5.664 15.544 1.00 87.62 133 THR A CA 1
ATOM 1018 C C . THR A 1 133 ? -20.193 -6.052 15.644 1.00 87.62 133 THR A C 1
ATOM 1020 O O . THR A 1 133 ? -19.292 -5.269 15.336 1.00 87.62 133 THR A O 1
ATOM 1023 N N . LYS A 1 134 ? -19.915 -7.307 16.019 1.00 88.12 134 LYS A N 1
ATOM 1024 C CA . LYS A 1 134 ? -18.548 -7.857 15.966 1.00 88.12 134 LYS A CA 1
ATOM 1025 C C . LYS A 1 134 ? -17.962 -7.792 14.548 1.00 88.12 134 LYS A C 1
ATOM 1027 O O . LYS A 1 134 ? -16.779 -7.508 14.394 1.00 88.12 134 LYS A O 1
ATOM 1032 N N . LEU A 1 135 ? -18.792 -8.011 13.522 1.00 90.12 135 LEU A N 1
ATOM 1033 C CA . LEU A 1 135 ? -18.374 -7.908 12.122 1.00 90.12 135 LEU A CA 1
ATOM 1034 C C . LEU A 1 135 ? -18.019 -6.470 11.742 1.00 90.12 135 LEU A C 1
ATOM 1036 O O . LEU A 1 135 ? -16.997 -6.264 11.094 1.00 90.12 135 LEU A O 1
ATOM 1040 N N . ASP A 1 136 ? -18.793 -5.480 12.196 1.00 91.56 136 ASP A N 1
ATOM 1041 C CA . ASP A 1 136 ? -18.468 -4.069 11.961 1.00 91.56 136 ASP A CA 1
ATOM 1042 C C . ASP A 1 136 ? -17.104 -3.698 12.551 1.00 91.56 136 ASP A C 1
ATOM 1044 O O . ASP A 1 136 ? -16.313 -2.994 11.922 1.00 91.56 136 ASP A O 1
ATOM 1048 N N . TYR A 1 137 ? -16.810 -4.201 13.751 1.00 92.56 137 TYR A N 1
ATOM 1049 C CA . TYR A 1 137 ? -15.516 -4.013 14.397 1.00 92.56 137 TYR A CA 1
ATOM 1050 C C . TYR A 1 137 ? -14.377 -4.654 13.593 1.00 92.56 137 TYR A C 1
ATOM 1052 O O . TYR A 1 137 ? -13.405 -3.975 13.258 1.00 92.56 137 TYR A O 1
ATOM 1060 N N . MET A 1 138 ? -14.506 -5.939 13.244 1.00 93.31 138 MET A N 1
ATOM 1061 C CA . MET A 1 138 ? -13.472 -6.673 12.506 1.00 93.31 138 MET A CA 1
ATOM 1062 C C . MET A 1 138 ? -13.203 -6.057 11.130 1.00 93.31 138 MET A C 1
ATOM 1064 O O . MET A 1 138 ? -12.047 -5.814 10.783 1.00 93.31 138 MET A O 1
ATOM 1068 N N . LEU A 1 139 ? -14.260 -5.746 10.372 1.00 95.56 139 LEU A N 1
ATOM 1069 C CA . LEU A 1 139 ? -14.149 -5.085 9.072 1.00 95.56 139 LEU A CA 1
ATOM 1070 C C . LEU A 1 139 ? -13.545 -3.690 9.208 1.00 95.56 139 LEU A C 1
ATOM 1072 O O . LEU A 1 139 ? -12.667 -3.328 8.431 1.00 95.56 139 LEU A O 1
ATOM 1076 N N . GLY A 1 140 ? -13.963 -2.921 10.214 1.00 94.94 140 GLY A N 1
ATOM 1077 C CA . GLY A 1 140 ? -13.419 -1.594 10.474 1.00 94.94 140 GLY A CA 1
ATOM 1078 C C . GLY A 1 140 ? -11.915 -1.621 10.742 1.00 94.94 140 GLY A C 1
ATOM 1079 O O . GLY A 1 140 ? -11.171 -0.847 10.143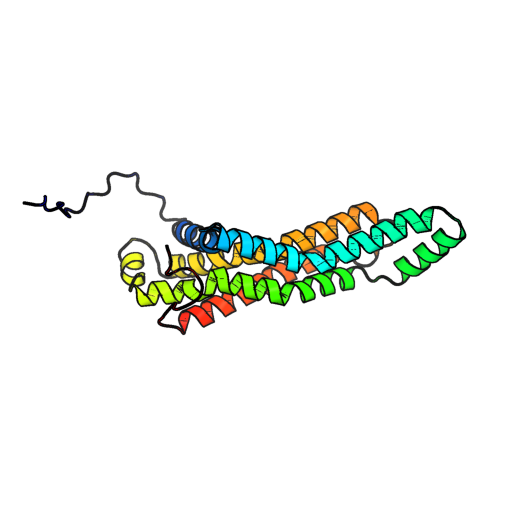 1.00 94.94 140 GLY A O 1
ATOM 1080 N N . LYS A 1 141 ? -11.445 -2.546 11.588 1.00 95.06 141 LYS A N 1
ATOM 1081 C CA . LYS A 1 141 ? -10.012 -2.713 11.878 1.00 95.06 141 LYS A CA 1
ATOM 1082 C C . LYS A 1 141 ? -9.231 -3.172 10.656 1.00 95.06 141 LYS A C 1
ATOM 1084 O O . LYS A 1 141 ? -8.204 -2.575 10.343 1.00 95.06 141 LYS A O 1
ATOM 1089 N N . PHE A 1 142 ? -9.736 -4.180 9.945 1.00 97.75 142 PHE A N 1
ATOM 1090 C CA . PHE A 1 142 ? -9.093 -4.683 8.735 1.00 97.75 142 PHE A CA 1
ATOM 1091 C C . PHE A 1 142 ? -8.978 -3.596 7.668 1.00 97.75 142 PHE A C 1
ATOM 1093 O O . PHE A 1 142 ? -7.871 -3.261 7.261 1.00 97.75 142 PHE A O 1
ATOM 1100 N N . VAL A 1 143 ? -10.096 -2.984 7.269 1.00 97.94 143 VAL A N 1
ATOM 1101 C CA . VAL A 1 143 ? -10.123 -1.936 6.237 1.00 97.94 143 VAL A CA 1
ATOM 1102 C C . VAL A 1 143 ? -9.306 -0.713 6.660 1.00 97.94 143 VAL A C 1
ATOM 1104 O O . VAL A 1 143 ? -8.637 -0.098 5.829 1.00 97.94 143 VAL A O 1
ATOM 1107 N N . GLY A 1 144 ? -9.323 -0.391 7.956 1.00 96.75 144 GLY A N 1
ATOM 1108 C CA . GLY A 1 144 ? -8.560 0.699 8.551 1.00 96.75 144 GLY A CA 1
ATOM 1109 C C . GLY A 1 144 ? -7.044 0.577 8.395 1.00 96.75 144 GLY A C 1
ATOM 1110 O O . GLY A 1 144 ? -6.371 1.597 8.288 1.00 96.75 144 GLY A O 1
ATOM 1111 N N . VAL A 1 145 ? -6.516 -0.648 8.340 1.00 97.94 145 VAL A N 1
ATOM 1112 C CA . VAL A 1 145 ? -5.094 -0.925 8.072 1.00 97.94 145 VAL A CA 1
ATOM 1113 C C . VAL A 1 145 ? -4.861 -1.207 6.586 1.00 97.94 145 VAL A C 1
ATOM 1115 O O . VAL A 1 145 ? -3.922 -0.685 5.991 1.00 97.94 145 VAL A O 1
ATOM 1118 N N . PHE A 1 146 ? -5.740 -1.990 5.964 1.00 98.56 146 PHE A N 1
ATOM 1119 C CA . PHE A 1 146 ? -5.630 -2.431 4.577 1.00 98.56 146 PHE A CA 1
ATOM 1120 C C . PHE A 1 146 ? -5.576 -1.273 3.576 1.00 98.56 146 PHE A C 1
ATOM 1122 O O . PHE A 1 146 ? -4.691 -1.267 2.726 1.00 98.56 146 PHE A O 1
ATOM 1129 N N . LEU A 1 147 ? -6.482 -0.289 3.653 1.00 98.19 147 LEU A N 1
ATOM 1130 C CA . LEU A 1 147 ? -6.528 0.780 2.646 1.00 98.19 147 LEU A CA 1
ATOM 1131 C C . LEU A 1 147 ? -5.290 1.689 2.665 1.00 98.19 147 LEU A C 1
ATOM 1133 O O . LEU A 1 147 ? -4.768 1.964 1.583 1.00 98.19 147 LEU A O 1
ATOM 1137 N N . PRO A 1 148 ? -4.766 2.127 3.828 1.00 97.88 148 PRO A N 1
ATOM 1138 C CA . PRO A 1 148 ? -3.485 2.823 3.867 1.00 97.88 148 PRO A CA 1
ATOM 1139 C C . PRO A 1 148 ? -2.331 2.004 3.286 1.00 97.88 148 PRO A C 1
ATOM 1141 O O . PRO A 1 148 ? -1.552 2.547 2.509 1.00 97.88 148 PRO A O 1
ATOM 1144 N N . LEU A 1 149 ? -2.230 0.707 3.610 1.00 98.44 149 LEU A N 1
ATOM 1145 C CA . LEU A 1 149 ? -1.187 -0.167 3.059 1.00 98.44 149 LEU A CA 1
ATOM 1146 C C . LEU A 1 149 ? -1.329 -0.348 1.546 1.00 98.44 149 LEU A C 1
ATOM 1148 O O . LEU A 1 149 ? -0.339 -0.286 0.818 1.00 98.44 149 LEU A O 1
ATOM 1152 N N . LEU A 1 150 ? -2.562 -0.517 1.066 1.00 98.62 150 LEU A N 1
ATOM 1153 C CA . LEU A 1 150 ? -2.867 -0.596 -0.355 1.00 98.62 150 LEU A CA 1
ATOM 1154 C C . LEU A 1 150 ? -2.431 0.684 -1.065 1.00 98.62 150 LEU A C 1
ATOM 1156 O O . LEU A 1 150 ? -1.716 0.604 -2.060 1.00 98.62 150 LEU A O 1
ATOM 1160 N N . ALA A 1 151 ? -2.817 1.855 -0.555 1.00 97.94 151 ALA A N 1
ATOM 1161 C CA . ALA A 1 151 ? -2.411 3.135 -1.127 1.00 97.94 151 ALA A CA 1
ATOM 1162 C C . ALA A 1 151 ? -0.882 3.288 -1.126 1.00 97.94 151 ALA A C 1
ATOM 1164 O O . ALA A 1 151 ? -0.302 3.640 -2.152 1.00 97.94 151 ALA A O 1
ATOM 1165 N N . PHE A 1 152 ? -0.232 2.946 -0.010 1.00 98.00 152 PHE A N 1
ATOM 1166 C CA . PHE A 1 152 ? 1.215 3.038 0.166 1.00 98.00 152 PHE A CA 1
ATOM 1167 C C . PHE A 1 152 ? 1.987 2.258 -0.901 1.00 98.00 152 PHE A C 1
ATOM 1169 O O . PHE A 1 152 ? 2.920 2.799 -1.489 1.00 98.00 152 PHE A O 1
ATOM 1176 N N . ILE A 1 153 ? 1.595 1.012 -1.192 1.00 97.88 153 ILE A N 1
ATOM 1177 C CA . ILE A 1 153 ? 2.284 0.211 -2.212 1.00 97.88 153 ILE A CA 1
ATOM 1178 C C . ILE A 1 153 ? 1.814 0.528 -3.635 1.00 97.88 153 ILE A C 1
ATOM 1180 O O . ILE A 1 153 ? 2.606 0.460 -4.575 1.00 97.88 153 ILE A O 1
ATOM 1184 N N . THR A 1 154 ? 0.548 0.908 -3.814 1.00 98.12 154 THR A N 1
ATOM 1185 C CA . THR A 1 154 ? -0.047 1.128 -5.141 1.00 98.12 154 THR A CA 1
ATOM 1186 C C . THR A 1 154 ? 0.423 2.424 -5.784 1.00 98.12 154 THR A C 1
ATOM 1188 O O . THR A 1 154 ? 0.705 2.425 -6.978 1.00 98.12 154 THR A O 1
ATOM 1191 N N . ILE A 1 155 ? 0.549 3.515 -5.023 1.00 97.81 155 ILE A N 1
ATOM 1192 C CA . ILE A 1 155 ? 0.946 4.828 -5.560 1.00 97.81 155 ILE A CA 1
ATOM 1193 C C . ILE A 1 155 ? 2.284 4.776 -6.324 1.00 97.81 155 ILE A C 1
ATOM 1195 O O . ILE A 1 155 ? 2.281 5.130 -7.504 1.00 97.81 155 ILE A O 1
ATOM 1199 N N . PRO A 1 156 ? 3.410 4.323 -5.735 1.00 97.31 156 PRO A N 1
ATOM 1200 C CA . PRO A 1 156 ? 4.689 4.302 -6.448 1.00 97.31 156 PRO A CA 1
ATOM 1201 C C . PRO A 1 156 ? 4.690 3.318 -7.626 1.00 97.31 156 PRO A C 1
ATOM 1203 O O . PRO A 1 156 ? 5.250 3.616 -8.679 1.00 97.31 156 PRO A O 1
ATOM 1206 N N . ASN A 1 157 ? 4.003 2.181 -7.480 1.00 97.81 157 ASN A N 1
ATOM 1207 C CA . ASN A 1 157 ? 3.857 1.178 -8.534 1.00 97.81 157 ASN A CA 1
ATOM 1208 C C . ASN A 1 157 ? 3.108 1.737 -9.754 1.00 97.81 157 ASN A C 1
ATOM 1210 O O . ASN A 1 157 ? 3.579 1.612 -10.883 1.00 97.81 157 ASN A O 1
ATOM 1214 N N . LEU A 1 158 ? 1.952 2.374 -9.538 1.00 97.44 158 LEU A N 1
ATOM 1215 C CA . LEU A 1 158 ? 1.175 2.984 -10.617 1.00 97.44 158 LEU A CA 1
ATOM 1216 C C . LEU A 1 158 ? 1.910 4.164 -11.241 1.00 97.44 158 LEU A C 1
ATOM 1218 O O . LEU A 1 158 ? 1.873 4.317 -12.457 1.00 97.44 158 LEU A O 1
ATOM 1222 N N . PHE A 1 159 ? 2.598 4.976 -10.437 1.00 97.88 159 PHE A N 1
ATOM 1223 C CA . PHE A 1 159 ? 3.391 6.084 -10.957 1.00 97.88 159 PHE A CA 1
ATOM 1224 C C . PHE A 1 159 ? 4.471 5.594 -11.931 1.00 97.88 159 PHE A C 1
ATOM 1226 O O . PHE A 1 159 ? 4.552 6.088 -13.055 1.00 97.88 159 PHE A O 1
ATOM 1233 N N . PHE A 1 160 ? 5.236 4.567 -11.545 1.00 98.00 160 PHE A N 1
ATOM 1234 C CA . PHE A 1 160 ? 6.233 3.954 -12.424 1.00 98.00 160 PHE A CA 1
ATOM 1235 C C . PHE A 1 160 ? 5.597 3.298 -13.659 1.00 98.00 160 PHE A C 1
ATOM 1237 O O . PHE A 1 160 ? 6.099 3.463 -14.771 1.00 98.00 160 PHE A O 1
ATOM 1244 N N . TYR A 1 161 ? 4.461 2.610 -13.490 1.00 97.56 161 TYR A N 1
ATOM 1245 C CA . TYR A 1 161 ? 3.726 2.011 -14.604 1.00 97.56 161 TYR A CA 1
ATOM 1246 C C . TYR A 1 161 ? 3.291 3.058 -15.636 1.00 97.56 161 TYR A C 1
ATOM 1248 O O . TYR A 1 161 ? 3.539 2.889 -16.828 1.00 97.56 161 TYR A O 1
ATOM 1256 N N . PHE A 1 162 ? 2.672 4.158 -15.198 1.00 97.44 162 PHE A N 1
ATOM 1257 C CA . PHE A 1 162 ? 2.236 5.221 -16.103 1.00 97.44 162 PHE A CA 1
ATOM 1258 C C . PHE A 1 162 ? 3.417 5.931 -16.762 1.00 97.44 162 PHE A C 1
ATOM 1260 O O . PHE A 1 162 ? 3.345 6.229 -17.952 1.00 97.44 162 PHE A O 1
ATOM 1267 N N . TYR A 1 163 ? 4.513 6.155 -16.034 1.00 96.56 163 TYR A N 1
ATOM 1268 C CA . TYR A 1 163 ? 5.743 6.686 -16.619 1.00 96.56 163 TYR A CA 1
ATOM 1269 C C . TYR A 1 163 ? 6.246 5.806 -17.774 1.00 96.56 163 TYR A C 1
ATOM 1271 O O . TYR A 1 163 ? 6.494 6.316 -18.870 1.00 96.56 163 TYR A O 1
ATOM 1279 N N . GLY A 1 164 ? 6.324 4.490 -17.557 1.00 95.44 164 GLY A N 1
ATOM 1280 C CA . GLY A 1 164 ? 6.715 3.527 -18.584 1.00 95.44 164 GLY A CA 1
ATOM 1281 C C . GLY A 1 164 ? 5.746 3.490 -19.767 1.00 95.44 164 GLY A C 1
ATOM 1282 O O . GLY A 1 164 ? 6.169 3.589 -20.915 1.00 95.44 164 GLY A O 1
ATOM 1283 N N . ALA A 1 165 ? 4.440 3.448 -19.498 1.00 95.88 165 ALA A N 1
ATOM 1284 C CA . ALA A 1 165 ? 3.402 3.395 -20.526 1.00 95.88 165 ALA A CA 1
ATOM 1285 C C . ALA A 1 165 ? 3.361 4.642 -21.426 1.00 95.88 165 ALA A C 1
ATOM 1287 O O . ALA A 1 165 ? 3.017 4.531 -22.603 1.00 95.88 165 ALA A O 1
ATOM 1288 N N . MET A 1 166 ? 3.685 5.820 -20.882 1.00 95.62 166 MET A N 1
ATOM 1289 C CA . MET A 1 166 ? 3.721 7.075 -21.640 1.00 95.62 166 MET A CA 1
ATOM 1290 C C . MET A 1 166 ? 5.038 7.279 -22.392 1.00 95.62 166 MET A C 1
ATOM 1292 O O . MET A 1 166 ? 5.018 7.844 -23.481 1.00 95.62 166 MET A O 1
ATOM 1296 N N . THR A 1 167 ? 6.163 6.839 -21.822 1.00 93.88 167 THR A N 1
ATOM 1297 C CA . THR A 1 167 ? 7.501 7.159 -22.349 1.00 93.88 167 THR A CA 1
ATOM 1298 C C . THR A 1 167 ? 8.064 6.052 -23.237 1.00 93.88 167 THR A C 1
ATOM 1300 O O . THR A 1 167 ? 8.658 6.351 -24.262 1.00 93.88 167 THR A O 1
ATOM 1303 N N . PHE A 1 168 ? 7.852 4.785 -22.870 1.00 92.81 168 PHE A N 1
ATOM 1304 C CA . PHE A 1 168 ? 8.538 3.625 -23.455 1.00 92.81 168 PHE A CA 1
ATOM 1305 C C . PHE A 1 168 ? 7.592 2.686 -24.221 1.00 92.81 168 PHE A C 1
ATOM 1307 O O . PHE A 1 168 ? 7.737 1.460 -24.227 1.00 92.81 168 PHE A O 1
ATOM 1314 N N . ARG A 1 169 ? 6.553 3.256 -24.842 1.00 92.12 169 ARG A N 1
ATOM 1315 C CA . ARG A 1 169 ? 5.532 2.482 -25.558 1.00 92.12 169 ARG A CA 1
ATOM 1316 C C . ARG A 1 169 ? 6.078 1.821 -26.826 1.00 92.12 169 ARG A C 1
ATOM 1318 O O . ARG A 1 169 ? 5.665 0.700 -27.121 1.00 92.12 169 ARG A O 1
ATOM 1325 N N . SER A 1 170 ? 6.953 2.495 -27.576 1.00 89.06 170 SER A N 1
ATOM 1326 C CA . SER A 1 170 ? 7.593 1.947 -28.785 1.00 89.06 170 SER A CA 1
ATOM 1327 C C . SER A 1 170 ? 8.625 0.863 -28.459 1.00 89.06 170 SER A C 1
ATOM 1329 O O . SER A 1 170 ? 8.957 0.046 -29.310 1.00 89.06 170 SER A O 1
ATOM 1331 N N . GLU A 1 171 ? 9.075 0.820 -27.211 1.00 90.50 171 GLU A N 1
ATOM 1332 C CA . GLU A 1 171 ? 10.138 -0.009 -26.652 1.00 90.50 171 GLU A CA 1
ATOM 1333 C C . GLU A 1 171 ? 9.556 -1.223 -25.916 1.00 90.50 171 GLU A C 1
ATOM 1335 O O . GLU A 1 171 ? 10.186 -1.799 -25.032 1.00 90.50 171 GLU A O 1
ATOM 1340 N N . GLY A 1 172 ? 8.319 -1.592 -26.254 1.00 90.06 172 GLY A N 1
ATOM 1341 C CA . GLY A 1 172 ? 7.697 -2.826 -25.792 1.00 90.06 172 GLY A CA 1
ATOM 1342 C C . GLY A 1 172 ? 6.979 -2.739 -24.447 1.00 90.06 172 GLY A C 1
ATOM 1343 O O . GLY A 1 172 ? 6.325 -3.709 -24.082 1.00 90.06 172 GLY A O 1
ATOM 1344 N N . PHE A 1 173 ? 6.966 -1.597 -23.735 1.00 93.88 173 PHE A N 1
ATOM 1345 C CA . PHE A 1 173 ? 6.388 -1.522 -22.376 1.00 93.88 173 PHE A CA 1
ATOM 1346 C C . PHE A 1 173 ? 4.973 -2.112 -22.262 1.00 93.88 173 PHE A C 1
ATOM 1348 O O . PHE A 1 173 ? 4.678 -2.864 -21.335 1.00 93.88 173 PHE A O 1
ATOM 1355 N N . LEU A 1 174 ? 4.091 -1.786 -23.214 1.00 93.50 174 LEU A N 1
ATOM 1356 C CA . LEU A 1 174 ? 2.717 -2.306 -23.255 1.00 93.50 174 LEU A CA 1
ATOM 1357 C C . LEU A 1 174 ? 2.562 -3.565 -24.121 1.00 93.50 174 LEU A C 1
ATOM 1359 O O . LEU A 1 174 ? 1.579 -4.286 -23.963 1.00 93.50 174 LEU A O 1
ATOM 1363 N N . ALA A 1 175 ? 3.479 -3.797 -25.062 1.00 93.00 175 ALA A N 1
ATOM 1364 C CA . ALA A 1 175 ? 3.369 -4.877 -26.041 1.00 93.00 175 ALA A CA 1
ATOM 1365 C C . ALA A 1 175 ? 3.953 -6.198 -25.520 1.00 93.00 175 ALA A C 1
ATOM 1367 O O . ALA A 1 175 ? 3.383 -7.255 -25.783 1.00 93.00 175 ALA A O 1
ATOM 1368 N N . ASP A 1 176 ? 5.039 -6.134 -24.747 1.00 91.50 176 ASP A N 1
ATOM 1369 C CA . ASP A 1 176 ? 5.765 -7.305 -24.248 1.00 91.50 176 ASP A CA 1
ATOM 1370 C C . ASP A 1 176 ? 4.995 -8.031 -23.135 1.00 91.50 176 ASP A C 1
ATOM 1372 O O . ASP A 1 176 ? 5.074 -9.254 -23.007 1.00 91.50 176 ASP A O 1
ATOM 1376 N N . ASP A 1 177 ? 4.225 -7.293 -22.325 1.00 90.62 177 ASP A N 1
ATOM 1377 C CA . ASP A 1 177 ? 3.341 -7.860 -21.301 1.00 90.62 177 ASP A CA 1
ATOM 1378 C C . ASP A 1 177 ? 2.045 -7.036 -21.146 1.00 90.62 177 ASP A C 1
ATOM 1380 O O . ASP A 1 177 ? 1.907 -6.246 -20.208 1.00 90.62 177 ASP A O 1
ATOM 1384 N N . PRO A 1 178 ? 1.037 -7.234 -22.016 1.00 92.56 178 PRO A N 1
ATOM 1385 C CA . PRO A 1 178 ? -0.233 -6.502 -21.936 1.00 92.56 178 PRO A CA 1
ATOM 1386 C C . PRO A 1 178 ? -1.040 -6.825 -20.666 1.00 92.56 178 PRO A C 1
ATOM 1388 O O . PRO A 1 178 ? -1.959 -6.093 -20.298 1.00 92.56 178 PRO A O 1
ATOM 1391 N N . TRP A 1 179 ? -0.694 -7.909 -19.964 1.00 93.94 179 TRP A N 1
ATOM 1392 C CA . TRP A 1 179 ? -1.333 -8.329 -18.717 1.00 93.94 179 TRP A CA 1
ATOM 1393 C C . TRP A 1 179 ? -0.682 -7.725 -17.471 1.00 93.94 179 TRP A C 1
ATOM 1395 O O . TRP A 1 179 ? -1.105 -8.031 -16.355 1.00 93.94 179 TRP A O 1
ATOM 1405 N N . LEU A 1 180 ? 0.322 -6.863 -17.632 1.00 94.31 180 LEU A N 1
ATOM 1406 C CA . LEU A 1 180 ? 1.072 -6.277 -16.528 1.00 94.31 180 LEU A CA 1
ATOM 1407 C C . LEU A 1 180 ? 0.180 -5.499 -15.550 1.00 94.31 180 LEU A C 1
ATOM 1409 O O . LEU A 1 180 ? 0.216 -5.769 -14.350 1.00 94.31 180 LEU A O 1
ATOM 1413 N N . LEU A 1 181 ? -0.683 -4.606 -16.044 1.00 95.06 181 LEU A N 1
ATOM 1414 C CA . LEU A 1 181 ? -1.603 -3.853 -15.186 1.00 95.06 181 LEU A CA 1
ATOM 1415 C C . LEU A 1 181 ? -2.613 -4.764 -14.461 1.00 95.06 181 LEU A C 1
ATOM 1417 O O . LEU A 1 181 ? -2.713 -4.654 -13.238 1.00 95.06 181 LEU A O 1
ATOM 1421 N N . PRO A 1 182 ? -3.315 -5.702 -15.131 1.00 96.06 182 PRO A N 1
ATOM 1422 C CA . PRO A 1 182 ? -4.136 -6.696 -14.438 1.00 96.06 182 PRO A CA 1
ATOM 1423 C C . PRO A 1 182 ? -3.385 -7.477 -13.350 1.00 96.06 182 PRO A C 1
ATOM 1425 O O . PRO A 1 182 ? -3.902 -7.622 -12.244 1.00 96.06 182 PRO A O 1
ATOM 1428 N N . LYS A 1 183 ? -2.152 -7.936 -13.617 1.00 95.12 183 LYS A N 1
ATOM 1429 C CA . LYS A 1 183 ? -1.317 -8.628 -12.618 1.00 95.12 183 LYS A CA 1
ATOM 1430 C C . LYS A 1 183 ? -1.053 -7.734 -11.403 1.00 95.12 183 LYS A C 1
ATOM 1432 O O . LYS A 1 183 ? -1.191 -8.192 -10.269 1.00 95.12 183 LYS A O 1
ATOM 1437 N N . MET A 1 184 ? -0.737 -6.456 -11.624 1.00 96.12 184 MET A N 1
ATOM 1438 C CA . MET A 1 184 ? -0.532 -5.478 -10.549 1.00 96.12 184 MET A CA 1
ATOM 1439 C C . MET A 1 184 ? -1.799 -5.262 -9.713 1.00 96.12 184 MET A C 1
ATOM 1441 O O . MET A 1 184 ? -1.737 -5.273 -8.484 1.00 96.12 184 MET A O 1
ATOM 1445 N N . LEU A 1 185 ? -2.956 -5.125 -10.366 1.00 95.31 185 LEU A N 1
ATOM 1446 C CA . LEU A 1 185 ? -4.248 -4.945 -9.695 1.00 95.31 185 LEU A CA 1
ATOM 1447 C C . LEU A 1 185 ? -4.645 -6.140 -8.819 1.00 95.31 185 LEU A C 1
ATOM 1449 O O . LEU A 1 185 ? -5.468 -5.977 -7.924 1.00 95.31 185 LEU A O 1
ATOM 1453 N N . VAL A 1 186 ? -4.053 -7.317 -9.034 1.00 96.56 186 VAL A N 1
ATOM 1454 C CA . VAL A 1 186 ? -4.238 -8.493 -8.173 1.00 96.56 186 VAL A CA 1
ATOM 1455 C C . VAL A 1 186 ? -3.166 -8.564 -7.082 1.00 96.56 186 VAL A C 1
ATOM 1457 O O . VAL A 1 186 ? -3.492 -8.751 -5.909 1.00 96.56 186 VAL A O 1
ATOM 1460 N N . ILE A 1 187 ? -1.888 -8.396 -7.435 1.00 96.56 187 ILE A N 1
ATOM 1461 C CA . ILE A 1 187 ? -0.779 -8.637 -6.500 1.00 96.56 187 ILE A CA 1
ATOM 1462 C C . ILE A 1 187 ? -0.667 -7.559 -5.414 1.00 96.56 187 ILE A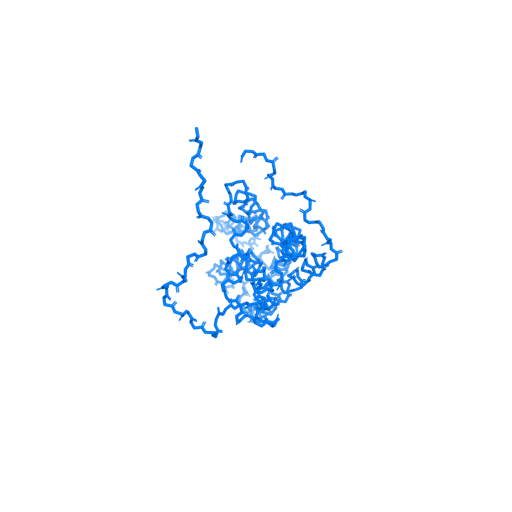 C 1
ATOM 1464 O O . ILE A 1 187 ? -0.342 -7.874 -4.268 1.00 96.56 187 ILE A O 1
ATOM 1468 N N . LEU A 1 188 ? -0.977 -6.298 -5.740 1.00 98.19 188 LEU A N 1
ATOM 1469 C CA . LEU A 1 188 ? -0.855 -5.179 -4.801 1.00 98.19 188 LEU A CA 1
ATOM 1470 C C . LEU A 1 188 ? -1.906 -5.265 -3.680 1.00 98.19 188 LEU A C 1
ATOM 1472 O O . LEU A 1 188 ? -1.508 -5.230 -2.510 1.00 98.19 188 LEU A O 1
ATOM 1476 N N . PRO A 1 189 ? -3.214 -5.470 -3.963 1.00 98.44 189 PRO A N 1
ATOM 1477 C CA . PRO A 1 189 ? -4.190 -5.716 -2.906 1.00 98.44 189 PRO A CA 1
ATOM 1478 C C . PRO A 1 189 ? -3.925 -6.996 -2.133 1.00 98.44 189 PRO A C 1
ATOM 1480 O O . PRO A 1 189 ? -4.097 -7.000 -0.918 1.00 98.44 189 PRO A O 1
ATOM 1483 N N . PHE A 1 190 ? -3.470 -8.063 -2.794 1.00 98.38 190 PHE A N 1
ATOM 1484 C CA . PHE A 1 190 ? -3.144 -9.303 -2.097 1.00 98.38 190 PHE A CA 1
ATOM 1485 C C . PHE A 1 190 ? -2.025 -9.098 -1.065 1.00 98.38 190 PHE A C 1
ATOM 1487 O O . PHE A 1 190 ? -2.174 -9.485 0.093 1.00 98.38 190 PHE A O 1
ATOM 1494 N N . SER A 1 191 ? -0.939 -8.417 -1.444 1.00 98.12 191 SER A N 1
ATOM 1495 C CA . SER A 1 191 ? 0.160 -8.085 -0.528 1.00 98.12 191 SER A CA 1
ATOM 1496 C C . SER A 1 191 ? -0.292 -7.178 0.622 1.00 98.12 191 SER A C 1
ATOM 1498 O O . SER A 1 191 ? 0.027 -7.451 1.782 1.00 98.12 191 SER A O 1
ATOM 1500 N N . ALA A 1 192 ? -1.086 -6.139 0.340 1.00 98.62 192 ALA A N 1
ATOM 1501 C CA . ALA A 1 192 ? -1.620 -5.251 1.373 1.00 98.62 192 ALA A CA 1
ATOM 1502 C C . ALA A 1 192 ? -2.553 -5.989 2.348 1.00 98.62 192 ALA A C 1
ATOM 1504 O O . ALA A 1 192 ? -2.477 -5.773 3.558 1.00 98.62 192 ALA A O 1
ATOM 1505 N N . ALA A 1 193 ? -3.402 -6.887 1.839 1.00 98.50 193 ALA A N 1
ATOM 1506 C CA . ALA A 1 193 ? -4.279 -7.725 2.652 1.00 98.50 193 ALA A CA 1
ATOM 1507 C C . ALA A 1 193 ? -3.473 -8.678 3.540 1.00 98.50 193 ALA A C 1
ATOM 1509 O O . ALA A 1 193 ? -3.748 -8.758 4.733 1.00 98.50 193 ALA A O 1
ATOM 1510 N N . LEU A 1 194 ? -2.439 -9.327 2.994 1.00 98.38 194 LEU A N 1
ATOM 1511 C CA . LEU A 1 194 ? -1.536 -10.197 3.750 1.00 98.38 194 LEU A CA 1
ATOM 1512 C C . LEU A 1 194 ? -0.882 -9.443 4.919 1.00 98.38 194 LEU A C 1
ATOM 1514 O O . LEU A 1 194 ? -0.931 -9.913 6.054 1.00 98.38 194 LEU A O 1
ATOM 1518 N N . HIS A 1 195 ? -0.319 -8.258 4.665 1.00 98.44 195 HIS A N 1
ATOM 1519 C CA . HIS A 1 195 ? 0.308 -7.440 5.707 1.00 98.44 195 HIS A CA 1
ATOM 1520 C C . HIS A 1 195 ? -0.704 -6.959 6.751 1.00 98.44 195 HIS A C 1
ATOM 1522 O O . HIS A 1 195 ? -0.415 -7.024 7.945 1.00 98.44 195 HIS A O 1
ATOM 1528 N N . ALA A 1 196 ? -1.897 -6.526 6.326 1.00 98.31 196 ALA A N 1
ATOM 1529 C CA . ALA A 1 196 ? -2.970 -6.117 7.230 1.00 98.31 196 ALA A CA 1
ATOM 1530 C C . ALA A 1 196 ? -3.428 -7.277 8.131 1.00 98.31 196 ALA A C 1
ATOM 1532 O O . ALA A 1 196 ? -3.545 -7.111 9.344 1.00 98.31 196 ALA A O 1
ATOM 1533 N N . SER A 1 197 ? -3.638 -8.464 7.558 1.00 97.88 197 SER A N 1
ATOM 1534 C CA . SER A 1 197 ? -3.987 -9.673 8.305 1.00 97.88 197 SER A CA 1
ATOM 1535 C C . SER A 1 197 ? -2.889 -10.064 9.289 1.00 97.88 197 SER A C 1
ATOM 1537 O O . SER A 1 197 ? -3.188 -10.316 10.454 1.00 97.88 197 SER A O 1
ATOM 1539 N N . LEU A 1 198 ? -1.627 -10.069 8.849 1.00 97.25 198 LEU A N 1
ATOM 1540 C CA . LEU A 1 198 ? -0.487 -10.423 9.690 1.00 97.25 198 LEU A CA 1
ATOM 1541 C C . LEU A 1 198 ? -0.363 -9.474 10.883 1.00 97.25 198 LEU A C 1
ATOM 1543 O O . LEU A 1 198 ? -0.278 -9.929 12.022 1.00 97.25 198 LEU A O 1
ATOM 1547 N N . ILE A 1 199 ? -0.393 -8.159 10.650 1.00 97.19 199 ILE A N 1
ATOM 1548 C CA . ILE A 1 199 ? -0.201 -7.203 11.740 1.00 97.19 199 ILE A CA 1
ATOM 1549 C C . ILE A 1 199 ? -1.371 -7.194 12.723 1.00 97.19 199 ILE A C 1
ATOM 1551 O O . ILE A 1 199 ? -1.157 -7.061 13.926 1.00 97.19 199 ILE A O 1
ATOM 1555 N N . LEU A 1 200 ? -2.604 -7.382 12.246 1.00 96.38 200 LEU A N 1
ATOM 1556 C CA . LEU A 1 200 ? -3.767 -7.487 13.124 1.00 96.38 200 LEU A CA 1
ATOM 1557 C C . LEU A 1 200 ? -3.758 -8.793 13.919 1.00 96.38 200 LEU A C 1
ATOM 1559 O O . LEU A 1 200 ? -4.092 -8.772 15.103 1.00 96.38 200 LEU A O 1
ATOM 1563 N N . ALA A 1 201 ? -3.321 -9.903 13.316 1.00 95.00 201 ALA A N 1
ATOM 1564 C CA . ALA A 1 201 ? -3.116 -11.157 14.033 1.00 95.00 201 ALA A CA 1
ATOM 1565 C C . ALA A 1 201 ? -2.089 -10.972 15.157 1.00 95.00 201 ALA A C 1
ATOM 1567 O O . ALA A 1 201 ? -2.391 -11.275 16.309 1.00 95.00 201 ALA A O 1
ATOM 1568 N N . ILE A 1 202 ? -0.933 -10.371 14.858 1.00 93.50 202 ILE A N 1
ATOM 1569 C CA . ILE A 1 202 ? 0.082 -10.020 15.861 1.00 93.50 202 ILE A CA 1
ATOM 1570 C C . ILE A 1 202 ? -0.527 -9.125 16.950 1.00 93.50 202 ILE A C 1
ATOM 1572 O O . ILE A 1 202 ? -0.411 -9.440 18.129 1.00 93.50 202 ILE A O 1
ATOM 1576 N N . SER A 1 203 ? -1.246 -8.061 16.579 1.00 93.69 203 SER A N 1
ATOM 1577 C CA . SER A 1 203 ? -1.901 -7.154 17.532 1.00 93.69 203 SER A CA 1
ATOM 1578 C C . SER A 1 203 ? -2.882 -7.874 18.461 1.00 93.69 203 SER A C 1
ATOM 1580 O O . SER A 1 203 ? -2.981 -7.530 19.634 1.00 93.69 203 SER A O 1
ATOM 1582 N N . SER A 1 204 ? -3.589 -8.892 17.966 1.00 91.31 204 SER A N 1
ATOM 1583 C CA . SER A 1 204 ? -4.547 -9.658 18.769 1.00 91.31 204 SER A CA 1
ATOM 1584 C C . SER A 1 204 ? -3.896 -10.554 19.831 1.00 91.31 204 SER A C 1
ATOM 1586 O O . SER A 1 204 ? -4.545 -10.871 20.825 1.00 91.31 204 SER A O 1
ATOM 1588 N N . LEU A 1 205 ? -2.623 -10.930 19.651 1.00 88.88 205 LEU A N 1
ATOM 1589 C CA . LEU A 1 205 ? -1.876 -11.781 20.585 1.00 88.88 205 LEU A CA 1
ATOM 1590 C C . LEU A 1 205 ? -1.315 -11.008 21.788 1.00 88.88 205 LEU A C 1
ATOM 1592 O O . LEU A 1 205 ? -0.972 -11.615 22.802 1.00 88.88 205 LEU A O 1
ATOM 1596 N N . PHE A 1 206 ? -1.217 -9.678 21.701 1.00 82.50 206 PHE A N 1
ATOM 1597 C CA . PHE A 1 206 ? -0.644 -8.847 22.759 1.00 82.50 206 PHE A CA 1
ATOM 1598 C C . PHE A 1 206 ? -1.725 -8.140 23.588 1.00 82.50 206 PHE A C 1
ATOM 1600 O O . PHE A 1 206 ? -2.599 -7.455 23.064 1.00 82.50 206 PHE A O 1
ATOM 1607 N N . ASN A 1 207 ? -1.606 -8.231 24.917 1.00 64.12 207 ASN A N 1
ATOM 1608 C CA . ASN A 1 207 ? -2.472 -7.530 25.881 1.00 64.12 207 ASN A CA 1
ATOM 1609 C C . ASN A 1 207 ? -1.939 -6.146 26.295 1.00 64.12 207 ASN A C 1
ATOM 1611 O O . ASN A 1 207 ? -2.555 -5.438 27.091 1.00 64.12 207 ASN A O 1
ATOM 1615 N N . GLN A 1 208 ? -0.775 -5.751 25.776 1.00 58.00 208 GLN A N 1
ATOM 1616 C CA . GLN A 1 208 ? -0.174 -4.446 26.016 1.00 58.00 208 GLN A CA 1
ATOM 1617 C C . GLN A 1 208 ? 0.299 -3.867 24.683 1.00 58.00 208 GLN A C 1
ATOM 1619 O O . GLN A 1 208 ? 1.303 -4.312 24.137 1.00 58.00 208 GLN A O 1
ATOM 1624 N N . GLY A 1 209 ? -0.368 -2.823 24.183 1.00 54.94 209 GLY A N 1
ATOM 1625 C CA . GLY A 1 209 ? 0.268 -1.907 23.238 1.00 54.94 209 GLY A CA 1
ATOM 1626 C C . GLY A 1 209 ? 1.270 -1.039 23.996 1.00 54.94 209 GLY A C 1
ATOM 1627 O O . GLY A 1 209 ? 0.968 0.100 24.345 1.00 54.94 209 GLY A O 1
ATOM 1628 N N . ARG A 1 210 ? 2.421 -1.600 24.377 1.00 53.31 210 ARG A N 1
ATOM 1629 C CA . ARG A 1 210 ? 3.520 -0.835 24.979 1.00 53.31 210 ARG A CA 1
ATOM 1630 C C . ARG A 1 210 ? 4.664 -0.732 23.980 1.00 53.31 210 ARG A C 1
ATOM 1632 O O . ARG A 1 210 ? 5.296 -1.731 23.665 1.00 53.31 210 ARG A O 1
ATOM 1639 N N . GLY A 1 211 ? 4.931 0.508 23.560 1.00 45.62 211 GLY A N 1
ATOM 1640 C CA . GLY A 1 211 ? 6.276 0.951 23.192 1.00 45.62 211 GLY A CA 1
ATOM 1641 C C . GLY A 1 211 ? 6.574 1.174 21.710 1.00 45.62 211 GLY A C 1
ATOM 1642 O O . GLY A 1 211 ? 7.504 0.563 21.208 1.00 45.62 211 GLY A O 1
ATOM 1643 N N . ALA A 1 212 ? 5.865 2.083 21.031 1.00 37.56 212 ALA A N 1
ATOM 1644 C CA . ALA A 1 212 ? 6.411 2.802 19.866 1.00 37.56 212 ALA A CA 1
ATOM 1645 C C . ALA A 1 212 ? 5.568 4.052 19.546 1.00 37.56 212 ALA A C 1
ATOM 1647 O O . ALA A 1 212 ? 4.802 4.072 18.587 1.00 37.56 212 ALA A O 1
ATOM 1648 N N . GLY A 1 213 ? 5.680 5.097 20.372 1.00 38.19 213 GLY A N 1
ATOM 1649 C CA . GLY A 1 213 ? 5.141 6.419 20.036 1.00 38.19 213 GLY A CA 1
ATOM 1650 C C . GLY A 1 213 ? 4.581 7.196 21.223 1.00 38.19 213 GLY A C 1
ATOM 1651 O O . GLY A 1 213 ? 3.385 7.141 21.474 1.00 38.19 213 GLY A O 1
ATOM 1652 N N . ALA A 1 214 ? 5.453 7.960 21.883 1.00 39.03 214 ALA A N 1
ATOM 1653 C CA . ALA A 1 214 ? 5.128 9.129 22.706 1.00 39.03 214 ALA A CA 1
ATOM 1654 C C . ALA A 1 214 ? 4.224 8.913 23.941 1.00 39.03 214 ALA A C 1
ATOM 1656 O O . ALA A 1 214 ? 3.087 9.368 23.993 1.00 39.03 214 ALA A O 1
ATOM 1657 N N . GLU A 1 215 ? 4.804 8.349 25.003 1.00 33.72 215 GLU A N 1
ATOM 1658 C CA . GLU A 1 215 ? 4.658 8.956 26.335 1.00 33.72 215 GLU A CA 1
ATOM 1659 C C . GLU A 1 215 ? 5.820 9.949 26.506 1.00 33.72 215 GLU A C 1
ATOM 1661 O O . GLU A 1 215 ? 6.840 9.629 27.104 1.00 33.72 215 GLU A O 1
ATOM 1666 N N . ALA A 1 216 ? 5.721 11.113 25.861 1.00 36.38 216 ALA A N 1
ATOM 1667 C CA . ALA A 1 216 ? 6.513 12.306 26.160 1.00 36.38 216 ALA A CA 1
ATOM 1668 C C . ALA A 1 216 ? 5.904 13.500 25.409 1.00 36.38 216 ALA A C 1
ATOM 1670 O O . ALA A 1 216 ? 5.907 13.499 24.175 1.00 36.38 216 ALA A O 1
ATOM 1671 N N . LEU A 1 217 ? 5.477 14.497 26.197 1.00 32.62 217 LEU A N 1
ATOM 1672 C CA . LEU A 1 217 ? 4.843 15.788 25.871 1.00 32.62 217 LEU A CA 1
ATOM 1673 C C . LEU A 1 217 ? 3.310 15.783 25.834 1.00 32.62 217 LEU A C 1
ATOM 1675 O O . LEU A 1 217 ? 2.716 15.325 24.834 1.00 32.62 217 LEU A O 1
#

Sequence (217 aa):
MSPLADLSYRAYDGPLASTKYRWWVIAKQTMSIGFRSKSLGLATAALMLAASLYYVAMMVILFFVDKIAGGTPQGEAQMKSFLGRLVWKDQLLHGFSFAQLPLLLFALILGAGAIANDNRANALLVYLSKPCTKLDYMLGKFVGVFLPLLAFITIPNLFFYFYGAMTFRSEGFLADDPWLLPKMLVILPFSAALHASLILAISSLFNQGRGAGAEAL

Foldseek 3Di:
DDDDDPPPDDPDPDDDDDLPCLLVVLLVVLLCQCVVDPVSVVLLVVLLCQLLVLLVVVLVVLVCLCPVLVPDPNSVVVSLVVLLPDDLLVSLVVSLVSSLVSLLVNLCSRQQQSQLVCLLVVVVVVCVVPSHDPVSNVSSQLSSQLVVSLCSSVVSSVVSLVVCVVPCVVSCSCPVCVCSVVVCVPVSSVSSSVSSVVSNVNNNVHNDPDDDDDPPD

pLDDT: mean 88.06, std 13.69, range [32.62, 98.62]